Protein AF-A0A1I4X4Q2-F1 (afdb_monomer_lite)

Organism: NCBI:txid578942

Foldseek 3Di:
DQFDLPPDDQPDCVVPPVNVVVVVVLCVLQVVLVVCCVQQVQLSQLSCLLVVLVVVVPDPPDDRPDGPVSRPRSVVSVVSNVCSDQPNRHDPDPVVVVVVVVVVVVVVVVVVVVVVCVCVVDQQSVLVVQCVVPVLGLVSLLSNLVVLCVDADVNHSVVSNVVSLVSLVVNLPDPPHALLSLLCQQLSCLLVVHDRDVVSLVSSLVRLQPDAHDPSNLVSLVSVVVCVVVVSHDDDLPSSVSSLVSNPPDPDHALSSLLSQLCSCVPPVVNLVSSLVSLVVSCVRPVLPLVSLLVNLVSCLVVLVLVVSVVSLVSSVVNCPPNPCVVSSVVSVVSSVVSVVD

Structure (mmCIF, N/CA/C/O backbone):
data_AF-A0A1I4X4Q2-F1
#
_entry.id   AF-A0A1I4X4Q2-F1
#
loop_
_atom_site.group_PDB
_atom_site.id
_atom_site.type_symbol
_atom_site.label_atom_id
_atom_site.label_alt_id
_atom_site.label_comp_id
_atom_site.label_asym_id
_atom_site.label_entity_id
_atom_site.label_seq_id
_atom_site.pdbx_PDB_ins_code
_atom_site.Cartn_x
_atom_site.Cartn_y
_atom_site.Cartn_z
_atom_site.occupancy
_atom_site.B_iso_or_equiv
_atom_site.auth_seq_id
_atom_site.auth_comp_id
_atom_site.auth_asym_id
_atom_site.auth_atom_id
_atom_site.pdbx_PDB_model_num
ATOM 1 N N . THR A 1 1 ? -2.966 2.858 15.724 1.00 78.25 1 THR A N 1
ATOM 2 C CA . THR A 1 1 ? -2.007 2.385 14.718 1.00 78.25 1 THR A CA 1
ATOM 3 C C . THR A 1 1 ? -2.764 2.294 13.432 1.00 78.25 1 THR A C 1
ATOM 5 O O . THR A 1 1 ? -3.893 1.837 13.495 1.00 78.25 1 THR A O 1
ATOM 8 N N . LEU A 1 2 ? -2.179 2.781 12.343 1.00 84.56 2 LEU A N 1
ATOM 9 C CA . LEU A 1 2 ? -2.819 2.801 11.025 1.00 84.56 2 LEU A CA 1
ATOM 10 C C . LEU A 1 2 ? -2.757 1.439 10.310 1.00 84.56 2 LEU A C 1
ATOM 12 O O . LEU A 1 2 ? -3.335 1.278 9.239 1.00 84.56 2 LEU A O 1
ATOM 16 N N . TYR A 1 3 ? -2.040 0.473 10.892 1.00 88.81 3 TYR A N 1
ATOM 17 C CA . TYR A 1 3 ? -1.763 -0.821 10.281 1.00 88.81 3 TYR A CA 1
ATOM 18 C C . TYR A 1 3 ? -2.574 -1.937 10.936 1.00 88.81 3 TYR A C 1
ATOM 20 O O . TYR A 1 3 ? -2.667 -2.042 12.170 1.00 88.81 3 TYR A O 1
ATOM 28 N N . HIS A 1 4 ? -3.168 -2.752 10.069 1.00 87.94 4 HIS A N 1
ATOM 29 C CA . HIS A 1 4 ? -4.106 -3.828 10.389 1.00 87.94 4 HIS A CA 1
ATOM 30 C C . HIS A 1 4 ? -3.927 -5.054 9.474 1.00 87.94 4 HIS A C 1
ATOM 32 O O . HIS A 1 4 ? -4.796 -5.922 9.422 1.00 87.94 4 HIS A O 1
ATOM 38 N N . ASP A 1 5 ? -2.825 -5.105 8.728 1.00 84.25 5 ASP A N 1
ATOM 39 C CA . ASP A 1 5 ? -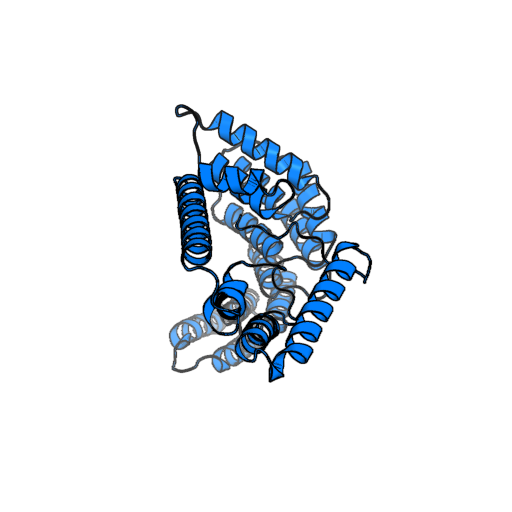2.411 -6.215 7.862 1.00 84.25 5 ASP A CA 1
ATOM 40 C C . ASP A 1 5 ? -1.992 -7.464 8.656 1.00 84.25 5 ASP A C 1
ATOM 42 O O . ASP A 1 5 ? -1.948 -8.557 8.103 1.00 84.25 5 ASP A O 1
ATOM 46 N N . ASP A 1 6 ? -1.760 -7.319 9.961 1.00 83.31 6 ASP A N 1
ATOM 47 C CA . ASP A 1 6 ? -1.439 -8.396 10.901 1.00 83.31 6 ASP A CA 1
ATOM 48 C C . ASP A 1 6 ? -2.679 -9.086 11.505 1.00 83.31 6 ASP A C 1
ATOM 50 O O . ASP A 1 6 ? -2.551 -10.019 12.299 1.00 83.31 6 ASP A O 1
ATOM 54 N N . ILE A 1 7 ? -3.895 -8.640 11.168 1.00 86.44 7 ILE A N 1
ATOM 55 C CA . ILE A 1 7 ? -5.123 -9.275 11.659 1.00 86.44 7 ILE A CA 1
ATOM 56 C C . ILE A 1 7 ? -5.350 -10.592 10.912 1.00 86.44 7 ILE A C 1
ATOM 58 O O . ILE A 1 7 ? -5.579 -10.606 9.703 1.00 86.44 7 ILE A O 1
ATOM 62 N N . SER A 1 8 ? -5.364 -11.702 11.653 1.00 85.31 8 SER A N 1
ATOM 63 C CA . SER A 1 8 ? -5.620 -13.033 11.102 1.00 85.31 8 SER A CA 1
ATOM 64 C C . SER A 1 8 ? -6.971 -13.114 10.387 1.00 85.31 8 SER A C 1
ATOM 66 O O . SER A 1 8 ? -8.023 -12.802 10.954 1.00 85.31 8 SER A O 1
ATOM 68 N N . ILE A 1 9 ? -6.947 -13.598 9.146 1.00 86.31 9 ILE A N 1
ATOM 69 C CA . ILE A 1 9 ? -8.153 -13.864 8.358 1.00 86.31 9 ILE A CA 1
ATOM 70 C C . ILE A 1 9 ? -8.856 -15.093 8.938 1.00 86.31 9 ILE A C 1
ATOM 72 O O . ILE A 1 9 ? -8.230 -16.131 9.137 1.00 86.31 9 ILE A O 1
ATOM 76 N N . SER A 1 10 ? -10.163 -14.989 9.187 1.00 88.44 10 SER A N 1
ATOM 77 C CA . SER A 1 10 ? -10.965 -16.137 9.622 1.00 88.44 10 SER A CA 1
ATOM 78 C C . SER A 1 10 ? -11.125 -17.143 8.483 1.00 88.44 10 SER A C 1
ATOM 80 O O . SER A 1 10 ? -11.756 -16.828 7.477 1.00 88.44 10 SER A O 1
ATOM 82 N N . GLN A 1 11 ? -10.575 -18.346 8.656 1.00 89.38 11 GLN A N 1
ATOM 83 C CA . GLN A 1 11 ? -10.675 -19.457 7.697 1.00 89.38 11 GLN A CA 1
ATOM 84 C C . GLN A 1 11 ? -11.774 -20.459 8.084 1.00 89.38 11 GLN A C 1
ATOM 86 O O . GLN A 1 11 ? -12.169 -21.307 7.286 1.00 89.38 11 GLN A O 1
ATOM 91 N N . GLY A 1 12 ? -12.310 -20.352 9.302 1.00 91.62 12 GLY A N 1
ATOM 92 C CA . GLY A 1 12 ? -13.421 -21.170 9.770 1.00 91.62 12 GLY A CA 1
ATOM 93 C C . GLY A 1 12 ? -14.131 -20.565 10.976 1.00 91.62 12 GLY A C 1
ATOM 94 O O . GLY A 1 12 ? -13.752 -19.519 11.492 1.00 91.62 12 GLY A O 1
ATOM 95 N N . LEU A 1 13 ? -15.174 -21.249 11.453 1.00 90.19 13 LEU A N 1
ATOM 96 C CA . LEU A 1 13 ? -15.945 -20.827 12.632 1.00 90.19 13 LEU A CA 1
ATOM 97 C C . LEU A 1 13 ? -15.098 -20.774 13.911 1.00 90.19 13 LEU A C 1
ATOM 99 O O . LEU A 1 13 ? -15.338 -19.923 14.762 1.00 90.19 13 LEU A O 1
ATOM 103 N N . PHE A 1 14 ? -14.120 -21.670 14.039 1.00 93.38 14 PHE A N 1
ATOM 104 C CA . PHE A 1 14 ? -13.262 -21.800 15.220 1.00 93.38 14 PHE A CA 1
ATOM 105 C C . PHE A 1 14 ? -11.788 -21.496 14.930 1.00 93.38 14 PHE A C 1
ATOM 107 O O . PHE A 1 14 ? -10.946 -21.725 15.795 1.00 93.38 14 PHE A O 1
ATOM 114 N N . ASP A 1 15 ? -11.482 -20.981 13.737 1.00 88.69 15 ASP A N 1
ATOM 115 C CA . ASP A 1 15 ? -10.128 -20.611 13.334 1.00 88.69 15 ASP A CA 1
ATOM 116 C C . ASP A 1 15 ? -10.112 -19.189 12.742 1.00 88.69 15 ASP A C 1
ATOM 118 O O . ASP A 1 15 ? -10.465 -19.002 11.567 1.00 88.69 15 ASP A O 1
ATOM 122 N N . PRO A 1 16 ? -9.758 -18.171 13.551 1.00 90.50 16 PRO A N 1
ATOM 123 C CA . PRO A 1 16 ? -9.434 -18.228 14.986 1.00 90.50 16 PRO A CA 1
ATOM 124 C C . PRO A 1 16 ? -10.669 -18.474 15.889 1.00 90.50 16 PRO A C 1
ATOM 126 O O . PRO A 1 16 ? -11.805 -18.215 15.490 1.00 90.50 16 PRO A O 1
ATOM 129 N N . PRO A 1 17 ? -10.504 -18.903 17.159 1.00 88.25 17 PRO A N 1
ATOM 130 C CA . PRO A 1 17 ? -11.634 -19.125 18.078 1.00 88.25 17 PRO A CA 1
ATOM 131 C C . PRO A 1 17 ? -12.408 -17.838 18.402 1.00 88.25 17 PRO A C 1
ATOM 133 O O . PRO A 1 17 ? -13.575 -17.877 18.803 1.00 88.25 17 PRO A O 1
ATOM 136 N N . THR A 1 18 ? -11.776 -16.680 18.194 1.00 92.38 18 THR A N 1
ATOM 137 C CA . THR A 1 18 ? -12.420 -15.370 18.293 1.00 92.38 18 THR A CA 1
ATOM 138 C C . THR A 1 18 ? -13.527 -15.187 17.257 1.00 92.38 18 THR A C 1
ATOM 140 O O . THR A 1 18 ? -14.444 -14.413 17.518 1.00 92.38 18 THR A O 1
ATOM 143 N N . THR A 1 19 ? -13.513 -15.922 16.139 1.00 94.31 19 THR A N 1
ATOM 144 C CA . THR A 1 19 ? -14.552 -15.860 15.104 1.00 94.31 19 THR A CA 1
ATOM 145 C C . THR A 1 19 ? -15.901 -16.313 15.646 1.00 94.31 19 THR A C 1
ATOM 147 O O . THR A 1 19 ? -16.880 -15.573 15.543 1.00 94.31 19 THR A O 1
ATOM 150 N N . PHE A 1 20 ? -15.964 -17.473 16.307 1.00 94.62 20 PHE A N 1
ATOM 151 C CA . PHE A 1 20 ? -17.196 -17.949 16.936 1.00 94.62 20 PHE A CA 1
ATOM 152 C C . PHE A 1 20 ? -17.693 -16.976 18.010 1.00 94.62 20 PHE A C 1
ATOM 154 O O . PHE A 1 20 ? -18.872 -16.623 18.028 1.00 94.62 20 PHE A O 1
ATOM 161 N N . ALA A 1 21 ? -16.794 -16.501 18.879 1.00 94.50 21 ALA A N 1
ATOM 162 C CA . ALA A 1 21 ? -17.148 -15.550 19.931 1.00 94.50 21 ALA A CA 1
ATOM 163 C C . ALA A 1 21 ? -17.690 -14.228 19.356 1.00 94.50 21 ALA A C 1
ATOM 165 O O . ALA A 1 21 ? -18.691 -13.706 19.850 1.00 94.50 21 ALA A O 1
ATOM 166 N N . ALA A 1 22 ? -17.079 -13.713 18.285 1.00 93.75 22 ALA A N 1
ATOM 167 C CA . ALA A 1 22 ? -17.537 -12.515 17.590 1.00 93.75 22 ALA A CA 1
ATOM 168 C C . ALA A 1 22 ? -18.909 -12.729 16.937 1.00 93.75 22 ALA A C 1
ATOM 170 O O . ALA A 1 22 ? -19.799 -11.899 17.111 1.00 93.75 22 ALA A O 1
ATOM 171 N N . LEU A 1 23 ? -19.125 -13.858 16.252 1.00 94.62 23 LEU A N 1
ATOM 172 C CA . LEU A 1 23 ? -20.422 -14.199 15.658 1.00 94.62 23 LEU A CA 1
ATOM 173 C C . LEU A 1 23 ? -21.518 -14.339 16.718 1.00 94.62 23 LEU A C 1
ATOM 175 O O . LEU A 1 23 ? -22.612 -13.804 16.541 1.00 94.62 23 LEU A O 1
ATOM 179 N N . ALA A 1 24 ? -21.221 -14.996 17.840 1.00 95.88 24 ALA A N 1
ATOM 180 C CA . ALA A 1 24 ? -22.143 -15.115 18.963 1.00 95.88 24 ALA A CA 1
ATOM 181 C C . ALA A 1 24 ? -22.478 -13.743 19.571 1.00 95.88 24 ALA A C 1
ATOM 183 O O . ALA A 1 24 ? -23.646 -13.463 19.844 1.00 95.88 24 ALA A O 1
ATOM 184 N N . ALA A 1 25 ? -21.487 -12.858 19.729 1.00 96.06 25 ALA A N 1
ATOM 185 C CA . ALA A 1 25 ? -21.700 -11.496 20.212 1.00 96.06 25 ALA A CA 1
ATOM 186 C C . ALA A 1 25 ? -22.563 -10.667 19.244 1.00 96.06 25 ALA A C 1
ATOM 188 O O . ALA A 1 25 ? -23.492 -9.988 19.682 1.00 96.06 25 ALA A O 1
ATOM 189 N N . ILE A 1 26 ? -22.312 -10.759 17.935 1.00 95.50 26 ILE A N 1
ATOM 190 C CA . ILE A 1 26 ? -23.104 -10.080 16.899 1.00 95.50 26 ILE A CA 1
ATOM 191 C C . ILE A 1 26 ? -24.549 -10.591 16.913 1.00 95.50 26 ILE A C 1
ATOM 193 O O . ILE A 1 26 ? -25.481 -9.792 17.013 1.00 95.50 26 ILE A O 1
ATOM 197 N N . ALA A 1 27 ? -24.748 -11.912 16.875 1.00 96.75 27 ALA A N 1
ATOM 198 C CA . ALA A 1 27 ? -26.075 -12.523 16.922 1.00 96.75 27 ALA A CA 1
ATOM 199 C C . ALA A 1 27 ? -26.821 -12.156 18.214 1.00 96.75 27 ALA A C 1
ATOM 201 O O . ALA A 1 27 ? -28.005 -11.823 18.172 1.00 96.75 27 ALA A O 1
ATOM 202 N N . GLY A 1 28 ? -26.119 -12.145 19.351 1.00 97.75 28 GLY A N 1
ATOM 203 C CA . GLY A 1 28 ? -26.657 -11.729 20.642 1.00 97.75 28 GLY A CA 1
ATOM 204 C C . GLY A 1 28 ? -27.097 -10.264 20.659 1.00 97.75 28 GLY A C 1
ATOM 205 O O . GLY A 1 28 ? -28.206 -9.971 21.098 1.00 97.75 28 GLY A O 1
ATOM 206 N N . LEU A 1 29 ? -26.278 -9.343 20.140 1.00 96.69 29 LEU A N 1
ATOM 207 C CA . LEU A 1 29 ? -26.610 -7.914 20.068 1.00 96.69 29 LEU A CA 1
ATOM 208 C C . LEU A 1 29 ? -27.786 -7.640 19.127 1.00 96.69 29 LEU A C 1
ATOM 210 O O . LEU A 1 29 ? -28.688 -6.879 19.479 1.00 96.69 29 LEU A O 1
ATOM 214 N N . ILE A 1 30 ? -27.809 -8.285 17.960 1.00 97.00 30 ILE A N 1
ATOM 215 C CA . ILE A 1 30 ? -28.914 -8.177 17.003 1.00 97.00 30 ILE A CA 1
ATOM 216 C C . ILE A 1 30 ? -30.198 -8.754 17.612 1.00 97.00 30 ILE A C 1
ATOM 218 O O . ILE A 1 30 ? -31.242 -8.102 17.582 1.00 97.00 30 ILE A O 1
ATOM 222 N N . GLY A 1 31 ? -30.127 -9.938 18.226 1.00 97.69 31 GLY A N 1
ATOM 223 C CA . GLY A 1 31 ? -31.257 -10.557 18.920 1.00 97.69 31 GLY A CA 1
ATOM 224 C C . GLY A 1 31 ? -31.789 -9.684 20.060 1.00 97.69 31 GLY A C 1
ATOM 225 O O . GLY A 1 31 ? -33.000 -9.491 20.181 1.00 97.69 31 GLY A O 1
ATOM 226 N N . LEU A 1 32 ? -30.892 -9.080 20.845 1.00 96.88 32 LEU A N 1
ATOM 227 C CA . LEU A 1 32 ? -31.243 -8.142 21.909 1.00 96.88 32 LEU A CA 1
ATOM 228 C C . LEU A 1 32 ? -31.936 -6.889 21.358 1.00 96.88 32 LEU A C 1
ATOM 230 O O . LEU A 1 32 ? -32.941 -6.454 21.921 1.00 96.88 32 LEU A O 1
ATOM 234 N N . ALA A 1 33 ? -31.440 -6.328 20.252 1.00 96.88 33 ALA A N 1
ATOM 235 C CA . ALA A 1 33 ? -32.061 -5.192 19.577 1.00 96.88 33 ALA A CA 1
ATOM 236 C C . ALA A 1 33 ? -33.467 -5.537 19.061 1.00 96.88 33 ALA A C 1
ATOM 238 O O . ALA A 1 33 ? -34.406 -4.775 19.288 1.00 96.88 33 ALA A O 1
ATOM 239 N N . PHE A 1 34 ? -33.653 -6.713 18.449 1.00 97.56 34 PHE A N 1
ATOM 240 C CA . PHE A 1 34 ? -34.973 -7.187 18.023 1.00 97.56 34 PHE A CA 1
ATOM 241 C C . PHE A 1 34 ? -35.938 -7.376 19.193 1.00 97.56 34 PHE A C 1
ATOM 243 O O . PHE A 1 34 ? -37.090 -6.951 19.101 1.00 97.56 34 PHE A O 1
ATOM 250 N N . TRP A 1 35 ? -35.484 -7.979 20.294 1.00 97.44 35 TRP A N 1
ATOM 251 C CA . TRP A 1 35 ? -36.308 -8.181 21.485 1.00 97.44 35 TRP A CA 1
ATOM 252 C C . TRP A 1 35 ? -36.715 -6.855 22.139 1.00 97.44 35 TRP A C 1
ATOM 254 O O . TRP A 1 35 ? -37.865 -6.688 22.545 1.00 97.44 35 TRP A O 1
ATOM 264 N N . GLN A 1 36 ? -35.797 -5.887 22.198 1.00 94.50 36 GLN A N 1
ATOM 265 C CA . GLN A 1 36 ? -36.042 -4.586 22.818 1.00 94.50 36 GLN A CA 1
ATOM 266 C C . GLN A 1 36 ? -36.724 -3.570 21.897 1.00 94.50 36 GLN A C 1
ATOM 268 O O . GLN A 1 36 ? -37.116 -2.513 22.382 1.00 94.50 36 GLN A O 1
ATOM 273 N N . ARG A 1 37 ? -36.932 -3.859 20.605 1.00 95.69 37 ARG A N 1
ATOM 274 C CA . ARG A 1 37 ? -37.415 -2.869 19.620 1.00 95.69 37 ARG A CA 1
ATOM 275 C C . ARG A 1 37 ? -38.727 -2.172 19.987 1.00 95.69 37 ARG A C 1
ATOM 277 O O . ARG A 1 37 ? -38.938 -1.035 19.590 1.00 95.69 37 ARG A O 1
ATOM 284 N N . THR A 1 38 ? -39.612 -2.842 20.727 1.00 93.69 38 THR A N 1
ATOM 285 C CA . THR A 1 38 ? -40.903 -2.273 21.153 1.00 93.69 38 THR A CA 1
ATOM 286 C C . THR A 1 38 ? -40.815 -1.506 22.468 1.00 93.69 38 THR A C 1
ATOM 288 O O . THR A 1 38 ? -41.627 -0.618 22.701 1.00 93.69 38 THR A O 1
ATOM 291 N N . ARG A 1 39 ? -39.847 -1.832 23.334 1.00 90.81 39 ARG A N 1
ATOM 292 C CA . ARG A 1 39 ? -39.667 -1.185 24.645 1.00 90.81 39 ARG A CA 1
ATOM 293 C C . ARG A 1 39 ? -38.641 -0.055 24.625 1.00 90.81 39 ARG A C 1
ATOM 295 O O . ARG A 1 39 ? -38.758 0.869 25.418 1.00 90.81 39 ARG A O 1
ATOM 302 N N . ARG A 1 40 ? -37.623 -0.167 23.772 1.00 92.31 40 ARG A N 1
ATOM 303 C CA . ARG A 1 40 ? -36.488 0.755 23.625 1.00 92.31 40 ARG A CA 1
ATOM 304 C C . ARG A 1 40 ? -36.149 0.928 22.137 1.00 92.31 40 ARG A C 1
ATOM 306 O O . ARG A 1 40 ? -35.156 0.366 21.658 1.00 92.31 40 ARG A O 1
ATOM 313 N N . PRO A 1 41 ? -37.020 1.603 21.366 1.00 93.88 41 PRO A N 1
ATOM 314 C CA . PRO A 1 41 ? -36.854 1.738 19.923 1.00 93.88 41 PRO A CA 1
ATOM 315 C C . PRO A 1 41 ? -35.567 2.474 19.528 1.00 93.88 41 PRO A C 1
ATOM 317 O O . PRO A 1 41 ? -34.950 2.076 18.542 1.00 93.88 41 PRO A O 1
ATOM 320 N N . LEU A 1 42 ? -35.105 3.481 20.283 1.00 94.31 42 LEU A N 1
ATOM 321 C CA . LEU A 1 42 ? -33.849 4.182 19.980 1.00 94.31 42 LEU A CA 1
ATOM 322 C C . LEU A 1 42 ? -32.623 3.299 20.225 1.00 94.31 42 LEU A C 1
ATOM 324 O O . LEU A 1 42 ? -31.672 3.353 19.446 1.00 94.31 42 LEU A O 1
ATOM 328 N N . PHE A 1 43 ? -32.649 2.450 21.259 1.00 95.44 43 PHE A N 1
ATOM 329 C CA . PHE A 1 43 ? -31.594 1.453 21.464 1.00 95.44 43 PHE A CA 1
ATOM 330 C C . PHE A 1 43 ? -31.508 0.497 20.270 1.00 95.44 43 PHE A C 1
ATOM 332 O O . PHE A 1 43 ? -30.433 0.303 19.702 1.00 95.44 43 PHE A O 1
ATOM 339 N N . ALA A 1 44 ? -32.648 -0.070 19.866 1.00 96.81 44 ALA A N 1
ATOM 340 C CA . ALA A 1 44 ? -32.706 -0.990 18.737 1.00 96.81 44 ALA A CA 1
ATOM 341 C C . ALA A 1 44 ? -32.261 -0.313 17.431 1.00 96.81 44 ALA A C 1
ATOM 343 O O . ALA A 1 44 ? -31.461 -0.884 16.692 1.00 96.81 44 ALA A O 1
ATOM 344 N N . LEU A 1 45 ? -32.712 0.923 17.187 1.00 97.25 45 LEU A N 1
ATOM 345 C CA . LEU A 1 45 ? -32.285 1.734 16.047 1.00 97.25 45 LEU A CA 1
ATOM 346 C C . LEU A 1 45 ? -30.767 1.921 16.030 1.00 97.25 45 LEU A C 1
ATOM 348 O O . LEU A 1 45 ? -30.156 1.717 14.989 1.00 97.25 45 LEU A O 1
ATOM 352 N N . GLY A 1 46 ? -30.150 2.264 17.163 1.00 97.19 46 GLY A N 1
ATOM 353 C CA . GLY A 1 46 ? -28.703 2.451 17.252 1.00 97.19 46 GLY A CA 1
ATOM 354 C C . GLY A 1 46 ? -27.904 1.189 16.908 1.00 97.19 46 GLY A C 1
ATOM 355 O O . GLY A 1 46 ? -26.946 1.248 16.136 1.00 97.19 46 GLY A O 1
ATOM 356 N N . ILE A 1 47 ? -28.338 0.027 17.407 1.00 97.56 47 ILE A N 1
ATOM 357 C CA . ILE A 1 47 ? -27.704 -1.260 17.080 1.00 97.56 47 ILE A CA 1
ATOM 358 C C . ILE A 1 47 ? -27.886 -1.610 15.596 1.00 97.56 47 ILE A C 1
ATOM 360 O O . ILE A 1 47 ? -26.915 -1.968 14.928 1.00 97.56 47 ILE A O 1
ATOM 364 N N . PHE A 1 48 ? -29.099 -1.470 15.050 1.00 97.25 48 PHE A N 1
ATOM 365 C CA . PHE A 1 48 ? -29.340 -1.725 13.627 1.00 97.25 48 PHE A CA 1
ATOM 366 C C . PHE A 1 48 ? -28.601 -0.742 12.723 1.00 97.25 48 PHE A C 1
ATOM 368 O O . PHE A 1 48 ? -28.121 -1.145 11.671 1.00 97.25 48 PHE A O 1
ATOM 375 N N . TRP A 1 49 ? -28.451 0.514 13.137 1.00 96.94 49 TRP A N 1
ATOM 376 C CA . TRP A 1 49 ? -27.659 1.509 12.422 1.00 96.94 49 TRP A CA 1
ATOM 377 C C . TRP A 1 49 ? -26.183 1.118 12.372 1.00 96.94 49 TRP A C 1
ATOM 379 O O . TRP A 1 49 ? -25.571 1.158 11.306 1.00 96.94 49 TRP A O 1
ATOM 389 N N . PHE A 1 50 ? -25.618 0.697 13.508 1.00 95.75 50 PHE A N 1
ATOM 390 C CA . PHE A 1 50 ? -24.225 0.266 13.584 1.00 95.75 50 PHE A CA 1
ATOM 391 C C . PHE A 1 50 ? -23.948 -0.901 12.629 1.00 95.75 50 PHE A C 1
ATOM 393 O O . PHE A 1 50 ? -23.025 -0.835 11.816 1.00 95.75 50 PHE A O 1
ATOM 400 N N . PHE A 1 51 ? -24.764 -1.956 12.676 1.00 94.81 51 PHE A N 1
ATOM 401 C CA . PHE A 1 51 ? -24.574 -3.101 11.786 1.00 94.81 51 PHE A CA 1
ATOM 402 C C . PHE A 1 51 ? -24.963 -2.792 10.336 1.00 94.81 51 PHE A C 1
ATOM 404 O O . PHE A 1 51 ? -24.257 -3.209 9.425 1.00 94.81 51 PHE A O 1
ATOM 411 N N . GLY A 1 52 ? -26.010 -1.999 10.103 1.00 93.56 52 GLY A N 1
ATOM 412 C CA . GLY A 1 52 ? -26.424 -1.568 8.766 1.00 93.56 52 GLY A CA 1
ATOM 413 C C . GLY A 1 52 ? -25.347 -0.751 8.048 1.00 93.56 52 GLY A C 1
ATOM 414 O O . GLY A 1 52 ? -25.067 -1.000 6.879 1.00 93.56 52 GLY A O 1
ATOM 415 N N . GLY A 1 53 ? -24.669 0.158 8.755 1.00 91.44 53 GLY A N 1
ATOM 416 C CA . GLY A 1 53 ? -23.530 0.896 8.205 1.00 91.44 53 GLY A CA 1
ATOM 417 C C . GLY A 1 53 ? -22.330 -0.003 7.881 1.00 91.44 53 GLY A C 1
ATOM 418 O O . GLY A 1 53 ? -21.641 0.219 6.885 1.00 91.44 53 GLY A O 1
ATOM 419 N N . HIS A 1 54 ? -22.104 -1.058 8.669 1.00 90.00 54 HIS A N 1
ATOM 420 C CA . HIS A 1 54 ? -21.064 -2.042 8.367 1.00 90.00 54 HIS A CA 1
ATOM 421 C C . HIS A 1 54 ? -21.431 -2.945 7.189 1.00 90.00 54 HIS A C 1
ATOM 423 O O . HIS A 1 54 ? -20.543 -3.272 6.417 1.00 90.00 54 HIS A O 1
ATOM 429 N N . VAL A 1 55 ? -22.705 -3.284 6.967 1.00 87.94 55 VAL A N 1
ATOM 430 C CA . VAL A 1 55 ? -23.126 -4.047 5.773 1.00 87.94 55 VAL A CA 1
ATOM 431 C C . VAL A 1 55 ? -22.772 -3.308 4.476 1.00 87.94 55 VAL A C 1
ATOM 433 O O . VAL A 1 55 ? -22.384 -3.941 3.500 1.00 87.94 55 VAL A O 1
ATOM 436 N N . LEU A 1 56 ? -22.835 -1.972 4.467 1.00 79.62 56 LEU A N 1
ATOM 437 C CA . LEU A 1 56 ? -22.459 -1.165 3.297 1.00 79.62 56 LEU A CA 1
ATOM 438 C C . LEU A 1 56 ? -20.952 -1.189 2.995 1.00 79.62 56 LEU A C 1
ATOM 440 O O . LEU A 1 56 ? -20.555 -0.974 1.854 1.00 79.62 56 LEU A O 1
ATOM 444 N N . THR A 1 57 ? -20.112 -1.414 4.009 1.00 76.31 57 THR A N 1
ATOM 445 C CA . THR A 1 57 ? -18.644 -1.337 3.891 1.00 76.31 57 THR A CA 1
ATOM 446 C C . THR A 1 57 ? -17.960 -2.706 3.939 1.00 76.31 57 THR A C 1
ATOM 448 O O . THR A 1 57 ? -16.857 -2.858 3.414 1.00 76.31 57 THR A O 1
ATOM 451 N N . ALA A 1 58 ? -18.616 -3.717 4.509 1.00 69.69 58 ALA A N 1
ATOM 452 C CA . ALA A 1 58 ? -18.203 -5.114 4.535 1.00 69.69 58 ALA A CA 1
ATOM 453 C C . ALA A 1 58 ? -18.703 -5.818 3.266 1.00 69.69 58 ALA A C 1
ATOM 455 O O . ALA A 1 58 ? -19.685 -6.558 3.275 1.00 69.69 58 ALA A O 1
ATOM 456 N N . THR A 1 59 ? -18.043 -5.530 2.146 1.00 67.88 59 THR A N 1
ATOM 457 C CA . THR A 1 59 ? -18.353 -6.152 0.852 1.00 67.88 59 THR A CA 1
ATOM 458 C C . THR A 1 59 ? -17.452 -7.360 0.587 1.00 67.88 59 THR A C 1
ATOM 460 O O . THR A 1 59 ? -16.446 -7.563 1.262 1.00 67.88 59 THR A O 1
ATOM 463 N N . VAL A 1 60 ? -17.807 -8.165 -0.418 1.00 66.38 60 VAL A N 1
ATOM 464 C CA . VAL A 1 60 ? -17.029 -9.338 -0.870 1.00 66.38 60 VAL A CA 1
ATOM 465 C C . VAL A 1 60 ? -15.741 -8.977 -1.618 1.00 66.38 60 VAL A C 1
ATOM 467 O O . VAL A 1 60 ? -14.993 -9.868 -2.012 1.00 66.38 60 VAL A O 1
ATOM 470 N N . ILE A 1 61 ? -15.477 -7.686 -1.841 1.00 64.56 61 ILE A N 1
ATOM 471 C CA . ILE A 1 61 ? -14.257 -7.233 -2.505 1.00 64.56 61 ILE A CA 1
ATOM 472 C C . ILE A 1 61 ? -13.130 -7.244 -1.462 1.00 64.56 61 ILE A C 1
ATOM 474 O O . ILE A 1 61 ? -13.244 -6.533 -0.459 1.00 64.56 61 ILE A O 1
ATOM 478 N N . PRO A 1 62 ? -12.049 -8.019 -1.674 1.00 58.25 62 PRO A N 1
ATOM 479 C CA . PRO A 1 62 ? -10.942 -8.127 -0.731 1.00 58.25 62 PRO A CA 1
ATOM 480 C C . PRO A 1 62 ? -10.151 -6.812 -0.680 1.00 58.25 62 PRO A C 1
ATOM 482 O O . PRO A 1 62 ? -9.179 -6.602 -1.398 1.00 58.25 62 PRO A O 1
ATOM 485 N N . LEU A 1 63 ? -10.611 -5.900 0.169 1.00 67.88 63 LEU A N 1
ATOM 486 C CA . LEU A 1 63 ? -9.880 -4.721 0.629 1.00 67.88 63 LEU A CA 1
ATOM 487 C C . LEU A 1 63 ? -9.176 -5.064 1.952 1.00 67.88 63 LEU A C 1
ATOM 489 O O . LEU A 1 63 ? -9.434 -6.126 2.521 1.00 67.88 63 LEU A O 1
ATOM 493 N N . MET A 1 64 ? -8.341 -4.164 2.497 1.00 72.19 64 MET A N 1
ATOM 494 C CA . MET A 1 64 ? -7.780 -4.417 3.835 1.00 72.19 64 MET A CA 1
ATOM 495 C C . MET A 1 64 ? -8.900 -4.688 4.846 1.00 72.19 64 MET A C 1
ATOM 497 O O . MET A 1 64 ? -9.967 -4.053 4.808 1.00 72.19 64 MET A O 1
ATOM 501 N N . LEU A 1 65 ? -8.639 -5.666 5.716 1.00 76.62 65 LEU A N 1
ATOM 502 C CA . LEU A 1 65 ? -9.633 -6.274 6.596 1.00 76.62 65 LEU A CA 1
ATOM 503 C C . LEU A 1 65 ? -10.270 -5.236 7.528 1.00 76.62 65 LEU A C 1
ATOM 505 O O . LEU A 1 65 ? -11.484 -5.228 7.723 1.00 76.62 65 LEU A O 1
ATOM 509 N N . ALA A 1 66 ? -9.452 -4.322 8.052 1.00 82.00 66 ALA A N 1
ATOM 510 C CA . ALA A 1 66 ? -9.885 -3.264 8.947 1.00 82.00 66 ALA A CA 1
ATOM 511 C C . ALA A 1 66 ? -9.309 -1.907 8.537 1.00 82.00 66 ALA A C 1
ATOM 513 O O . ALA A 1 66 ? -8.154 -1.788 8.140 1.00 82.00 66 ALA A O 1
ATOM 514 N N . PHE A 1 67 ? -10.147 -0.886 8.684 1.00 83.44 67 PHE A N 1
ATOM 515 C CA . PHE A 1 67 ? -9.792 0.520 8.561 1.00 83.44 67 PHE A CA 1
ATOM 516 C C . PHE A 1 67 ? -10.668 1.332 9.508 1.00 83.44 67 PHE A C 1
ATOM 518 O O . PHE A 1 67 ? -11.886 1.139 9.541 1.00 83.44 67 PHE A O 1
ATOM 525 N N . GLU A 1 68 ? -10.086 2.287 10.228 1.00 85.56 68 GLU A N 1
ATOM 526 C CA . GLU A 1 68 ? -10.814 3.045 11.247 1.00 85.56 68 GLU A CA 1
ATOM 527 C C . GLU A 1 68 ? -11.926 3.915 10.648 1.00 85.56 68 GLU A C 1
ATOM 529 O O . GLU A 1 68 ? -12.998 4.043 11.241 1.00 85.56 68 GLU A O 1
ATOM 534 N N . HIS A 1 69 ? -11.717 4.452 9.440 1.00 85.38 69 HIS A N 1
ATOM 535 C CA . HIS A 1 69 ? -12.692 5.317 8.768 1.00 85.38 69 HIS A CA 1
ATOM 536 C C . HIS A 1 69 ? -14.001 4.599 8.410 1.00 85.38 69 HIS A C 1
ATOM 538 O O . HIS A 1 69 ? -15.045 5.245 8.316 1.00 85.38 69 HIS A O 1
ATOM 544 N N . ARG A 1 70 ? -13.987 3.262 8.281 1.00 87.56 70 ARG A N 1
ATOM 545 C CA . ARG A 1 70 ? -15.213 2.475 8.064 1.00 87.56 70 ARG A CA 1
ATOM 546 C C . ARG A 1 70 ? -16.148 2.518 9.270 1.00 87.56 70 ARG A C 1
ATOM 548 O O . ARG A 1 70 ? -17.347 2.334 9.106 1.00 87.56 70 ARG A O 1
ATOM 555 N N . ASN A 1 71 ? -15.621 2.811 10.460 1.00 90.25 71 ASN A N 1
ATOM 556 C CA . ASN A 1 71 ? -16.399 2.839 11.692 1.00 90.25 71 ASN A CA 1
ATOM 557 C C . ASN A 1 71 ? -16.985 4.227 12.012 1.00 90.25 71 ASN A C 1
ATOM 559 O O . ASN A 1 71 ? -17.845 4.334 12.883 1.00 90.25 71 ASN A O 1
ATOM 563 N N . TYR A 1 72 ? -16.579 5.298 11.317 1.00 90.81 72 TYR A N 1
ATOM 564 C CA . TYR A 1 72 ? -17.018 6.662 11.652 1.00 90.81 72 TYR A CA 1
ATOM 565 C C . TYR A 1 72 ? -18.538 6.812 11.559 1.00 90.81 72 TYR A C 1
ATOM 567 O O . TYR A 1 72 ? -19.181 7.203 12.531 1.00 90.81 72 TYR A O 1
ATOM 575 N N . PHE A 1 73 ? -19.131 6.418 10.432 1.00 93.31 73 PHE A N 1
ATOM 576 C CA . PHE A 1 73 ? -20.579 6.490 10.242 1.00 93.31 73 PHE A CA 1
ATOM 577 C C . PHE A 1 73 ? -21.364 5.468 11.093 1.00 93.31 73 PHE A C 1
ATOM 579 O O . PHE A 1 73 ? -22.309 5.874 11.779 1.00 93.31 73 PHE A O 1
ATOM 586 N N . PRO A 1 74 ? -20.980 4.175 11.145 1.00 94.75 74 PRO A N 1
ATOM 587 C CA . PRO A 1 74 ? -21.612 3.211 12.045 1.00 94.75 74 PRO A CA 1
ATOM 588 C C . PRO A 1 74 ? -21.592 3.603 13.526 1.00 94.75 74 PRO A C 1
ATOM 590 O O . PRO A 1 74 ? -22.575 3.365 14.230 1.00 94.75 74 PRO A O 1
ATOM 593 N N . SER A 1 75 ? -20.506 4.220 14.009 1.00 94.00 75 SER A N 1
ATOM 594 C CA . SER A 1 75 ? -20.334 4.562 15.429 1.00 94.00 75 SER A CA 1
ATOM 595 C C . SER A 1 75 ? -21.405 5.515 15.967 1.00 94.00 75 SER A C 1
ATOM 597 O O . SER A 1 75 ? -21.734 5.446 17.151 1.00 94.00 75 SER A O 1
ATOM 599 N N . VAL A 1 76 ? -22.030 6.324 15.103 1.00 95.25 76 VAL A N 1
ATOM 600 C CA . VAL A 1 76 ? -23.190 7.158 15.458 1.00 95.25 76 VAL A CA 1
ATOM 601 C C . VAL A 1 76 ? -24.328 6.304 16.025 1.00 95.25 76 VAL A C 1
ATOM 603 O O . VAL A 1 76 ? -24.945 6.675 17.022 1.00 95.25 76 VAL A O 1
ATOM 606 N N . GLY A 1 77 ? -24.561 5.124 15.447 1.00 95.88 77 GLY A N 1
ATOM 607 C CA . GLY A 1 77 ? -25.551 4.168 15.937 1.00 95.88 77 GLY A CA 1
ATOM 608 C C . GLY A 1 77 ? -25.213 3.636 17.329 1.00 95.88 77 GLY A C 1
ATOM 609 O O . GLY A 1 77 ? -26.079 3.571 18.201 1.00 95.88 77 GLY A O 1
ATOM 610 N N . LEU A 1 78 ? -23.939 3.330 17.585 1.00 93.31 78 LEU A N 1
ATOM 611 C CA . LEU A 1 78 ? -23.493 2.877 18.903 1.00 93.31 78 LEU A CA 1
ATOM 612 C C . LEU A 1 78 ? -23.663 3.978 19.963 1.00 93.31 78 LEU A C 1
ATOM 614 O O . LEU A 1 78 ? -24.170 3.710 21.052 1.00 93.31 78 LEU A O 1
ATOM 618 N N . LEU A 1 79 ? -23.304 5.223 19.631 1.00 92.31 79 LEU A N 1
ATOM 619 C CA . LEU A 1 79 ? -23.514 6.380 20.505 1.00 92.31 79 LEU A CA 1
ATOM 620 C C . LEU A 1 79 ? -25.003 6.603 20.797 1.00 92.31 79 LEU A C 1
ATOM 622 O O . LEU A 1 79 ? -25.365 6.853 21.947 1.00 92.31 79 LEU A O 1
ATOM 626 N N . LEU A 1 80 ? -25.871 6.445 19.793 1.00 93.69 80 LEU A N 1
ATOM 627 C CA . LEU A 1 80 ? -27.322 6.516 19.963 1.00 93.69 80 LEU A CA 1
ATOM 628 C C . LEU A 1 80 ? -27.840 5.411 20.894 1.00 93.69 80 LEU A C 1
ATOM 630 O O . LEU A 1 80 ? -28.639 5.692 21.787 1.00 93.69 80 LEU A O 1
ATOM 634 N N . ALA A 1 81 ? -27.360 4.176 20.730 1.00 93.69 81 ALA A N 1
ATOM 635 C CA . ALA A 1 81 ? -27.738 3.059 21.591 1.00 93.69 81 ALA A CA 1
ATOM 636 C C . ALA A 1 81 ? -27.336 3.312 23.054 1.00 93.69 81 ALA A C 1
ATOM 638 O O . ALA A 1 81 ? -28.138 3.103 23.965 1.00 93.69 81 ALA A O 1
ATOM 639 N N . VAL A 1 82 ? -26.126 3.828 23.287 1.00 89.25 82 VAL A N 1
ATOM 640 C CA . VAL A 1 82 ? -25.645 4.194 24.628 1.00 89.25 82 VAL A CA 1
ATOM 641 C C . VAL A 1 82 ? -26.456 5.357 25.212 1.00 89.25 82 VAL A C 1
ATOM 643 O O . VAL A 1 82 ? -26.906 5.278 26.356 1.00 89.25 82 VAL A O 1
ATOM 646 N N . ALA A 1 83 ? -26.706 6.415 24.436 1.00 87.69 83 ALA A N 1
ATOM 647 C CA . ALA A 1 83 ? -27.497 7.565 24.876 1.00 87.69 83 ALA A CA 1
ATOM 648 C C . ALA A 1 83 ? -28.950 7.184 25.210 1.00 87.69 83 ALA A C 1
ATOM 650 O O . ALA A 1 83 ? -29.502 7.662 26.206 1.00 87.69 83 ALA A O 1
ATOM 651 N N . SER A 1 84 ? -29.550 6.279 24.427 1.00 89.94 84 SER A N 1
ATOM 652 C CA . SER A 1 84 ? -30.872 5.707 24.706 1.00 89.94 84 SER A CA 1
ATOM 653 C C . SER A 1 84 ? -30.915 5.061 26.092 1.00 89.94 84 SER A C 1
ATOM 655 O O . SER A 1 84 ? -31.766 5.413 26.912 1.00 89.94 84 SER A O 1
ATOM 657 N N . LEU A 1 85 ? -29.958 4.174 26.384 1.00 86.25 85 LEU A N 1
ATOM 658 C CA . LEU A 1 85 ? -29.919 3.433 27.643 1.00 86.25 85 LEU A CA 1
ATOM 659 C C . LEU A 1 85 ? -29.672 4.330 28.862 1.00 86.25 85 LEU A C 1
ATOM 661 O O . LEU A 1 85 ? -30.214 4.056 29.934 1.00 86.25 85 LEU A O 1
ATOM 665 N N . LEU A 1 86 ? -28.848 5.370 28.713 1.00 81.31 86 LEU A N 1
ATOM 666 C CA . LEU A 1 86 ? -28.416 6.215 29.828 1.00 81.31 86 LEU A CA 1
ATOM 667 C C . LEU A 1 86 ? -29.356 7.390 30.117 1.00 81.31 86 LEU A C 1
ATOM 669 O O . LEU A 1 86 ? -29.437 7.821 31.269 1.00 81.31 86 LEU A O 1
ATOM 673 N N . VAL A 1 87 ? -30.026 7.934 29.095 1.00 78.00 87 VAL A N 1
ATOM 674 C CA . VAL A 1 87 ? -30.716 9.231 29.203 1.00 78.00 87 VAL A CA 1
ATOM 675 C C . VAL A 1 87 ? -32.140 9.208 28.647 1.00 78.00 87 VAL A C 1
ATOM 677 O O . VAL A 1 87 ? -33.028 9.767 29.287 1.00 78.00 87 VAL A O 1
ATOM 680 N N . LEU A 1 88 ? -32.377 8.596 27.481 1.00 77.31 88 LEU A N 1
ATOM 681 C CA . LEU A 1 88 ? -33.619 8.827 26.721 1.00 77.31 88 LEU A CA 1
ATOM 682 C C . LEU A 1 88 ? -34.738 7.812 27.012 1.00 77.31 88 LEU A C 1
ATOM 684 O O . LEU A 1 88 ? -35.904 8.193 27.013 1.00 77.31 88 LEU A O 1
ATOM 688 N N . GLU A 1 89 ? -34.408 6.540 27.264 1.00 73.50 89 GLU A N 1
ATOM 689 C CA . GLU A 1 89 ? -35.389 5.438 27.372 1.00 73.50 89 GLU A CA 1
ATOM 690 C C . GLU A 1 89 ? -35.252 4.604 28.670 1.00 73.50 89 GLU A C 1
ATOM 692 O O . GLU A 1 89 ? -35.957 3.609 28.862 1.00 73.50 89 GLU A O 1
ATOM 697 N N . GLY A 1 90 ? -34.338 4.978 29.573 1.00 67.62 90 GLY A N 1
ATOM 698 C CA . GLY A 1 90 ? -34.121 4.333 30.878 1.00 67.62 90 GLY A CA 1
ATOM 699 C C . GLY A 1 90 ? -34.783 5.074 32.054 1.00 67.62 90 GLY A C 1
ATOM 700 O O . GLY A 1 90 ? -35.191 6.228 31.904 1.00 67.62 90 GLY A O 1
ATOM 701 N N . PRO A 1 91 ? -34.881 4.464 33.259 1.00 65.69 91 PRO A N 1
ATOM 702 C CA . PRO A 1 91 ? -35.206 5.228 34.464 1.00 65.69 91 PRO A CA 1
ATOM 703 C C . PRO A 1 91 ? -34.195 6.366 34.584 1.00 65.69 91 PRO A C 1
ATOM 705 O O . PRO A 1 91 ? -33.005 6.110 34.408 1.00 65.69 91 PRO A O 1
ATOM 708 N N . ARG A 1 92 ? -34.656 7.599 34.858 1.00 64.88 92 ARG A N 1
ATOM 709 C CA . ARG A 1 92 ? -33.782 8.776 35.006 1.00 64.88 92 ARG A CA 1
ATOM 710 C C . ARG A 1 92 ? -32.628 8.412 35.939 1.00 64.88 92 ARG A C 1
ATOM 712 O O . ARG A 1 92 ? -32.806 8.373 37.160 1.00 64.88 92 ARG A O 1
ATOM 719 N N . LEU A 1 93 ? -31.459 8.111 35.372 1.00 66.69 93 LEU A N 1
ATOM 720 C CA . LEU A 1 93 ? -30.263 7.879 36.163 1.00 66.69 93 LEU A CA 1
ATOM 721 C C . LEU A 1 93 ? -30.030 9.156 36.966 1.00 66.69 93 LEU A C 1
ATOM 723 O O . LEU A 1 93 ? -30.264 10.264 36.473 1.00 66.69 93 LEU A O 1
ATOM 727 N N . ARG A 1 94 ? -29.592 9.021 38.223 1.00 76.69 94 ARG A N 1
ATOM 728 C CA . ARG A 1 94 ? -29.271 10.197 39.040 1.00 76.69 94 ARG A CA 1
ATOM 729 C C . ARG A 1 94 ? -28.336 11.088 38.226 1.00 76.69 94 ARG A C 1
ATOM 731 O O . ARG A 1 94 ? -27.315 10.597 37.752 1.00 76.69 94 ARG A O 1
ATOM 738 N N . ALA A 1 95 ? -28.652 12.378 38.107 1.00 81.75 95 ALA A N 1
ATOM 739 C CA . ALA A 1 95 ? -27.868 13.327 37.311 1.00 81.75 95 ALA A CA 1
ATOM 740 C C . ALA A 1 95 ? -26.363 13.272 37.637 1.00 81.75 95 ALA A C 1
ATOM 742 O O . ALA A 1 95 ? -25.534 13.417 36.749 1.00 81.75 95 ALA A O 1
ATOM 743 N N . ARG A 1 96 ? -26.011 12.954 38.893 1.00 83.25 96 ARG A N 1
ATOM 744 C CA . ARG A 1 96 ? -24.628 12.706 39.335 1.00 83.25 96 ARG A CA 1
ATOM 745 C C . ARG A 1 96 ? -23.940 11.546 38.604 1.00 83.25 96 ARG A C 1
ATOM 747 O O . ARG A 1 96 ? -22.776 11.675 38.263 1.00 83.25 96 ARG A O 1
ATOM 754 N N . ILE A 1 97 ? -24.637 10.434 38.364 1.00 84.75 97 ILE A N 1
ATOM 755 C CA . ILE A 1 97 ? -24.088 9.258 37.669 1.00 84.75 97 ILE A CA 1
ATOM 756 C C . ILE A 1 97 ? -23.877 9.579 36.189 1.00 84.75 97 ILE A C 1
ATOM 758 O O . ILE A 1 97 ? -22.816 9.281 35.652 1.00 84.75 97 ILE A O 1
ATOM 762 N N . VAL A 1 98 ? -24.853 10.232 35.546 1.00 83.88 98 VAL A N 1
ATOM 763 C CA . VAL A 1 98 ? -24.727 10.660 34.142 1.00 83.88 98 VAL A CA 1
ATOM 764 C C . VAL A 1 98 ? -23.584 11.662 33.990 1.00 83.88 98 VAL A C 1
ATOM 766 O O . VAL A 1 98 ? -22.725 11.476 33.136 1.00 83.88 98 VAL A O 1
ATOM 769 N N . ALA A 1 99 ? -23.528 12.683 34.850 1.00 85.69 99 ALA A N 1
ATOM 770 C CA . ALA A 1 99 ? -22.464 13.682 34.832 1.00 85.69 99 ALA A CA 1
ATOM 771 C C . ALA A 1 99 ? -21.083 13.050 35.045 1.00 85.69 99 ALA A C 1
ATOM 773 O O . ALA A 1 99 ? -20.148 13.385 34.321 1.00 85.69 99 ALA A O 1
ATOM 774 N N . LEU A 1 100 ? -20.960 12.108 35.986 1.00 89.44 100 LEU A N 1
ATOM 775 C CA . LEU A 1 100 ? -19.716 11.376 36.212 1.00 89.44 100 LEU A CA 1
ATOM 776 C C . LEU A 1 100 ? -19.324 10.554 34.979 1.00 89.44 100 LEU A C 1
ATOM 778 O O . LEU A 1 100 ? -18.203 10.690 34.511 1.00 89.44 100 LEU A O 1
ATOM 782 N N . GLY A 1 101 ? -20.250 9.788 34.396 1.00 86.31 101 GLY A N 1
ATOM 783 C CA . GLY A 1 101 ? -19.986 8.999 33.190 1.00 86.31 101 GLY A CA 1
ATOM 784 C C . GLY A 1 101 ? -19.559 9.852 31.992 1.00 86.31 101 GLY A C 1
ATOM 785 O O . GLY A 1 101 ? -18.556 9.548 31.351 1.00 86.31 101 GLY A O 1
ATOM 786 N N . VAL A 1 102 ? -20.269 10.952 31.724 1.00 86.19 102 VAL A N 1
ATOM 787 C CA . VAL A 1 102 ? -19.936 11.888 30.636 1.00 86.19 102 VAL A CA 1
ATOM 788 C C . VAL A 1 102 ? -18.578 12.546 30.874 1.00 86.19 102 VAL A C 1
ATOM 790 O O . VAL A 1 102 ? -17.763 12.604 29.958 1.00 86.19 102 VAL A O 1
ATOM 793 N N . THR A 1 103 ? -18.303 12.998 32.099 1.00 91.00 103 THR A N 1
ATOM 794 C CA . THR A 1 103 ? -17.028 13.649 32.436 1.00 91.00 103 THR A CA 1
ATOM 795 C C . THR A 1 103 ? -15.863 12.666 32.345 1.00 91.00 103 THR A C 1
ATOM 797 O O . THR A 1 103 ? -14.822 13.007 31.792 1.00 91.00 103 THR A O 1
ATOM 800 N N . SER A 1 104 ? -16.035 11.429 32.823 1.00 92.25 104 SER A N 1
ATOM 801 C CA . SER A 1 104 ? -15.035 10.365 32.691 1.00 92.25 104 SER A CA 1
ATOM 802 C C . SER A 1 104 ? -14.764 10.013 31.230 1.00 92.25 104 SER A C 1
ATOM 804 O O . SER A 1 104 ? -13.604 9.889 30.844 1.00 92.25 104 SER A O 1
ATOM 806 N N . LEU A 1 105 ? -15.808 9.897 30.404 1.00 89.88 105 LEU A N 1
ATOM 807 C CA . LEU A 1 105 ? -15.668 9.616 28.976 1.00 89.88 105 LEU A CA 1
ATOM 808 C C . LEU A 1 105 ? -14.962 10.766 28.245 1.00 89.88 105 LEU A C 1
ATOM 810 O O . LEU A 1 105 ? -14.060 10.528 27.445 1.00 89.88 105 LEU A O 1
ATOM 814 N N . PHE A 1 106 ? -15.324 12.011 28.559 1.00 93.06 106 PHE A N 1
ATOM 815 C CA . PHE A 1 106 ? -14.656 13.194 28.026 1.00 93.06 106 PHE A CA 1
ATOM 816 C C . PHE A 1 106 ? -13.177 13.233 28.423 1.00 93.06 106 PHE A C 1
ATOM 818 O O . PHE A 1 106 ? -12.323 13.406 27.559 1.00 93.06 106 PHE A O 1
ATOM 825 N N . ALA A 1 107 ? -12.857 13.019 29.703 1.00 96.56 107 ALA A N 1
ATOM 826 C CA . ALA A 1 107 ? -11.479 12.988 30.187 1.00 96.56 107 ALA A CA 1
ATOM 827 C C . ALA A 1 107 ? -10.662 11.877 29.508 1.00 96.56 107 ALA A C 1
ATOM 829 O O . ALA A 1 107 ? -9.527 12.113 29.098 1.00 96.56 107 ALA A O 1
ATOM 830 N N . PHE A 1 108 ? -11.252 10.692 29.322 1.00 95.69 108 PHE A N 1
ATOM 831 C CA . PHE A 1 108 ? -10.636 9.588 28.588 1.00 95.69 108 PHE A CA 1
ATOM 832 C C . PHE A 1 108 ? -10.347 9.957 27.125 1.00 95.69 108 PHE A C 1
ATOM 834 O O . PHE A 1 108 ? -9.224 9.772 26.650 1.00 95.69 108 PHE A O 1
ATOM 841 N N . TYR A 1 109 ? -11.318 10.530 26.407 1.00 93.81 109 TYR A N 1
ATOM 842 C CA . TYR A 1 109 ? -11.105 10.952 25.022 1.00 93.81 109 TYR A CA 1
ATOM 843 C C . TYR A 1 109 ? -10.101 12.099 24.902 1.00 93.81 109 TYR A C 1
ATOM 845 O O . TYR A 1 109 ? -9.237 12.052 24.030 1.00 93.81 109 TYR A O 1
ATOM 853 N N . ALA A 1 110 ? -10.148 13.090 25.792 1.00 97.19 110 ALA A N 1
ATOM 854 C CA . ALA A 1 110 ? -9.177 14.179 25.821 1.00 97.19 110 ALA A CA 1
ATOM 855 C C . ALA A 1 110 ? -7.752 13.651 26.052 1.00 97.19 110 ALA A C 1
ATOM 857 O O . ALA A 1 110 ? -6.828 14.015 25.326 1.00 97.19 110 ALA A O 1
ATOM 858 N N . PHE A 1 111 ? -7.583 12.731 27.006 1.00 97.75 111 PHE A N 1
ATOM 859 C CA . PHE A 1 111 ? -6.298 12.099 27.292 1.00 97.75 111 PHE A CA 1
ATOM 860 C C . PHE A 1 111 ? -5.779 11.263 26.114 1.00 97.75 111 PHE A C 1
ATOM 862 O O . PHE A 1 111 ? -4.639 11.436 25.687 1.00 97.75 111 PHE A O 1
ATOM 869 N N . THR A 1 112 ? -6.613 10.391 25.541 1.00 95.38 112 THR A N 1
ATOM 870 C CA . THR A 1 112 ? -6.223 9.565 24.381 1.00 95.38 112 THR A CA 1
ATOM 871 C C . THR A 1 112 ? -5.904 10.412 23.148 1.00 95.38 112 THR A C 1
ATOM 873 O O . THR A 1 112 ? -4.964 10.101 22.418 1.00 95.38 112 THR A O 1
ATOM 876 N N . THR A 1 113 ? -6.617 11.524 22.952 1.00 95.38 113 THR A N 1
ATOM 877 C CA . THR A 1 113 ? -6.336 12.499 21.891 1.00 95.38 113 THR A CA 1
ATOM 878 C C . THR A 1 113 ? -4.990 13.180 22.117 1.00 95.38 113 THR A C 1
ATOM 880 O O . THR A 1 113 ? -4.199 13.281 21.183 1.00 95.38 113 THR A O 1
ATOM 883 N N . ALA A 1 114 ? -4.686 13.587 23.353 1.00 97.19 114 ALA A N 1
ATOM 884 C CA . ALA A 1 114 ? -3.391 14.169 23.696 1.00 97.19 114 ALA A CA 1
ATOM 885 C C . ALA A 1 114 ? -2.238 13.179 23.456 1.00 97.19 114 ALA A C 1
ATOM 887 O O . ALA A 1 114 ? -1.238 13.543 22.839 1.00 97.19 114 ALA A O 1
ATOM 888 N N . LEU A 1 115 ? -2.394 11.910 23.857 1.00 95.69 115 LEU A N 1
ATOM 889 C CA . LEU A 1 115 ? -1.414 10.862 23.554 1.00 95.69 115 LEU A CA 1
ATOM 890 C C . LEU A 1 115 ? -1.233 10.670 22.046 1.00 95.69 115 LEU A C 1
ATOM 892 O O . LEU A 1 115 ? -0.103 10.601 21.568 1.00 95.69 115 LEU A O 1
ATOM 896 N N . ARG A 1 116 ? -2.325 10.631 21.273 1.00 94.56 116 ARG A N 1
ATOM 897 C CA . ARG A 1 116 ? -2.224 10.472 19.819 1.00 94.56 116 ARG A CA 1
ATOM 898 C C . ARG A 1 116 ? -1.565 11.684 19.158 1.00 94.56 116 ARG A C 1
ATOM 900 O O . ARG A 1 116 ? -0.779 11.493 18.238 1.00 94.56 116 ARG A O 1
ATOM 907 N N . ALA A 1 117 ? -1.802 12.899 19.650 1.00 96.56 117 ALA A N 1
ATOM 908 C CA . ALA A 1 117 ? -1.108 14.096 19.177 1.00 96.56 117 ALA A CA 1
ATOM 909 C C . ALA A 1 117 ? 0.409 14.027 19.434 1.00 96.56 117 ALA A C 1
ATOM 911 O O . ALA A 1 117 ? 1.193 14.415 18.571 1.00 96.56 117 ALA A O 1
ATOM 912 N N . LEU A 1 118 ? 0.834 13.472 20.577 1.00 95.88 118 LEU A N 1
ATOM 913 C CA . LEU A 1 118 ? 2.253 13.230 20.863 1.00 95.88 118 LEU A CA 1
ATOM 914 C C . LEU A 1 118 ? 2.859 12.180 19.927 1.00 95.88 118 LEU A C 1
ATOM 916 O O . LEU A 1 118 ? 3.979 12.360 19.456 1.00 95.88 118 LEU A O 1
ATOM 920 N N . GLU A 1 119 ? 2.130 11.111 19.611 1.00 95.19 119 GLU A N 1
ATOM 921 C CA . GLU A 1 119 ? 2.580 10.114 18.630 1.00 95.19 119 GLU A CA 1
ATOM 922 C C . GLU A 1 119 ? 2.741 10.724 17.233 1.00 95.19 119 GLU A C 1
ATOM 924 O O . GLU A 1 119 ? 3.695 10.406 16.536 1.00 95.19 119 GLU A O 1
ATOM 929 N N . TRP A 1 120 ? 1.857 11.647 16.849 1.00 95.69 120 TRP A N 1
ATOM 930 C CA . TRP A 1 120 ? 1.882 12.340 15.554 1.00 95.69 120 TRP A CA 1
ATOM 931 C C . TRP A 1 120 ? 2.852 13.526 15.496 1.00 95.69 120 TRP A C 1
ATOM 933 O O . TRP A 1 120 ? 2.939 14.194 14.468 1.00 95.69 120 TRP A O 1
ATOM 943 N N . SER A 1 121 ? 3.583 13.798 16.578 1.00 96.12 121 SER A N 1
ATOM 944 C CA . SER A 1 121 ? 4.464 14.967 16.679 1.00 96.12 121 SER A CA 1
ATOM 945 C C . SER A 1 121 ? 5.555 15.009 15.609 1.00 96.12 121 SER A C 1
ATOM 947 O O . SER A 1 121 ? 5.908 16.090 15.141 1.00 96.12 121 SER A O 1
ATOM 949 N N . THR A 1 122 ? 6.096 13.854 15.210 1.00 95.81 122 THR A N 1
ATOM 950 C CA . THR A 1 122 ? 7.109 13.743 14.156 1.00 95.81 122 THR A CA 1
ATOM 951 C C . THR A 1 122 ? 6.899 12.462 13.344 1.00 95.81 122 THR A C 1
ATOM 953 O O . THR A 1 122 ? 6.368 11.484 13.875 1.00 95.81 122 THR A O 1
ATOM 956 N N . PRO A 1 123 ? 7.376 12.399 12.087 1.00 95.19 123 PRO A N 1
ATOM 957 C CA . PRO A 1 123 ? 7.325 11.165 11.303 1.00 95.19 123 PRO A CA 1
ATOM 958 C C . PRO A 1 123 ? 8.014 9.980 11.995 1.00 95.19 123 PRO A C 1
ATOM 960 O O . PRO A 1 123 ? 7.518 8.857 11.939 1.00 95.19 123 PRO A O 1
ATOM 963 N N . LEU A 1 124 ? 9.135 10.224 12.687 1.00 95.81 124 LEU A N 1
ATOM 964 C CA . LEU A 1 124 ? 9.894 9.179 13.378 1.00 95.81 124 LEU A CA 1
ATOM 965 C C . LEU A 1 124 ? 9.149 8.634 14.598 1.00 95.81 124 LEU A C 1
ATOM 967 O O . LEU A 1 124 ? 9.100 7.420 14.780 1.00 95.81 124 LEU A O 1
ATOM 971 N N . THR A 1 125 ? 8.563 9.505 15.426 1.00 96.00 125 THR A N 1
ATOM 972 C CA . THR A 1 125 ? 7.769 9.079 16.589 1.00 96.00 125 THR A CA 1
ATOM 973 C C . THR A 1 125 ? 6.513 8.332 16.157 1.00 96.00 125 THR A C 1
ATOM 975 O O . THR A 1 125 ? 6.202 7.288 16.734 1.00 96.00 125 THR A O 1
ATOM 978 N N . LEU A 1 126 ? 5.845 8.789 15.098 1.00 96.44 126 LEU A N 1
ATOM 979 C CA . LEU A 1 126 ? 4.672 8.114 14.553 1.00 96.44 126 LEU A CA 1
ATOM 980 C C . LEU A 1 126 ? 5.020 6.712 14.047 1.00 96.44 126 LEU A C 1
ATOM 982 O O . LEU A 1 126 ? 4.426 5.732 14.493 1.00 96.44 126 LEU A O 1
ATOM 986 N N . ALA A 1 127 ? 6.020 6.600 13.171 1.00 96.75 127 ALA A N 1
ATOM 987 C CA . ALA A 1 127 ? 6.397 5.316 12.592 1.00 96.75 127 ALA A CA 1
ATOM 988 C C . ALA A 1 127 ? 6.940 4.343 13.653 1.00 96.75 127 ALA A C 1
ATOM 990 O O . ALA A 1 127 ? 6.562 3.175 13.667 1.00 96.75 127 ALA A O 1
ATOM 991 N N . ALA A 1 128 ? 7.750 4.827 14.603 1.00 96.31 128 ALA A N 1
ATOM 992 C CA . ALA A 1 128 ? 8.257 4.002 15.699 1.00 96.31 128 ALA A CA 1
ATOM 993 C C . ALA A 1 128 ? 7.133 3.482 16.609 1.00 96.31 128 ALA A C 1
ATOM 995 O O . ALA A 1 128 ? 7.156 2.321 17.015 1.00 96.31 128 ALA A O 1
ATOM 996 N N . THR A 1 129 ? 6.152 4.326 16.945 1.00 96.69 129 THR A N 1
ATOM 997 C CA . THR A 1 129 ? 5.040 3.928 17.823 1.00 96.69 129 THR A CA 1
ATOM 998 C C . THR A 1 129 ? 4.075 2.977 17.128 1.00 96.69 129 THR A C 1
ATOM 1000 O O . THR A 1 129 ? 3.614 2.023 17.755 1.00 96.69 129 THR A O 1
ATOM 1003 N N . ASP A 1 130 ? 3.794 3.178 15.841 1.00 95.62 130 ASP A N 1
ATOM 1004 C CA . ASP A 1 130 ? 2.942 2.271 15.075 1.00 95.62 130 ASP A CA 1
ATOM 1005 C C . ASP A 1 130 ? 3.629 0.908 14.846 1.00 95.62 130 ASP A C 1
ATOM 1007 O O . ASP A 1 130 ? 2.987 -0.118 15.077 1.00 95.62 130 ASP A O 1
ATOM 1011 N N . ALA A 1 131 ? 4.933 0.879 14.537 1.00 96.00 131 ALA A N 1
ATOM 1012 C CA . ALA A 1 131 ? 5.729 -0.352 14.440 1.00 96.00 131 ALA A CA 1
ATOM 1013 C C . ALA A 1 131 ? 5.853 -1.093 15.783 1.00 96.00 131 ALA A C 1
ATOM 1015 O O . ALA A 1 131 ? 5.785 -2.318 15.824 1.00 96.00 131 ALA A O 1
ATOM 1016 N N . ALA A 1 132 ? 5.973 -0.370 16.902 1.00 95.88 132 ALA A N 1
ATOM 1017 C CA . ALA A 1 132 ? 5.986 -0.980 18.233 1.00 95.88 132 ALA A CA 1
ATOM 1018 C C . ALA A 1 132 ? 4.628 -1.597 18.614 1.00 95.88 132 ALA A C 1
ATOM 1020 O O . ALA A 1 132 ? 4.580 -2.620 19.292 1.00 95.88 132 ALA A O 1
ATOM 1021 N N . LYS A 1 133 ? 3.515 -0.990 18.179 1.00 95.06 133 LYS A N 1
ATOM 1022 C CA . LYS A 1 133 ? 2.155 -1.517 18.399 1.00 95.06 133 LYS A CA 1
ATOM 1023 C C . LYS A 1 133 ? 1.821 -2.700 17.490 1.00 95.06 133 LYS A C 1
ATOM 1025 O O . LYS A 1 133 ? 0.926 -3.470 17.827 1.00 95.06 133 LYS A O 1
ATOM 1030 N N . ARG A 1 134 ? 2.480 -2.797 16.334 1.00 93.62 134 ARG A N 1
ATOM 1031 C CA . ARG A 1 134 ? 2.244 -3.799 15.286 1.00 93.62 134 ARG A CA 1
ATOM 1032 C C . ARG A 1 134 ? 3.579 -4.407 14.828 1.00 93.62 134 ARG A C 1
ATOM 1034 O O . ARG A 1 134 ? 4.008 -4.152 13.703 1.00 93.62 134 ARG A O 1
ATOM 1041 N N . PRO A 1 135 ? 4.261 -5.189 15.686 1.00 93.06 135 PRO A N 1
ATOM 1042 C CA . PRO A 1 135 ? 5.582 -5.734 15.371 1.00 93.06 135 PRO A CA 1
ATOM 1043 C C . PRO A 1 135 ? 5.571 -6.669 14.154 1.00 93.06 135 PRO A C 1
ATOM 1045 O O . PRO A 1 135 ? 6.545 -6.703 13.411 1.00 93.06 135 PRO A O 1
ATOM 1048 N N . ASP A 1 136 ? 4.459 -7.366 13.916 1.00 90.94 136 ASP A N 1
ATOM 1049 C CA . ASP A 1 136 ? 4.329 -8.345 12.832 1.00 90.94 136 ASP A CA 1
ATOM 1050 C C . ASP A 1 136 ? 3.732 -7.761 11.538 1.00 90.94 136 ASP A C 1
ATOM 1052 O O . ASP A 1 136 ? 3.623 -8.463 10.536 1.00 90.94 136 ASP A O 1
ATOM 1056 N N . SER A 1 137 ? 3.376 -6.471 11.532 1.00 92.00 137 SER A N 1
ATOM 1057 C CA . SER A 1 137 ? 2.887 -5.777 10.337 1.00 92.00 137 SER A CA 1
ATOM 1058 C C . SER A 1 137 ? 4.041 -5.484 9.378 1.00 92.00 137 SER A C 1
ATOM 1060 O O . SER A 1 137 ? 4.946 -4.705 9.688 1.00 92.00 137 SER A O 1
ATOM 1062 N N . SER A 1 138 ? 3.981 -6.082 8.187 1.00 91.69 138 SER A N 1
ATOM 1063 C CA . SER A 1 138 ? 4.930 -5.848 7.091 1.00 91.69 138 SER A CA 1
ATOM 1064 C C . SER A 1 138 ? 4.984 -4.356 6.747 1.00 91.69 138 SER A C 1
ATOM 1066 O O . SER A 1 138 ? 6.062 -3.756 6.695 1.00 91.69 138 SER A O 1
ATOM 1068 N N . ALA A 1 139 ? 3.812 -3.729 6.619 1.00 92.31 139 ALA A N 1
ATOM 1069 C CA . ALA A 1 139 ? 3.689 -2.322 6.259 1.00 92.31 139 ALA A CA 1
ATOM 1070 C C . ALA A 1 139 ? 4.200 -1.370 7.359 1.00 92.31 139 ALA A C 1
ATOM 1072 O O . ALA A 1 139 ? 4.917 -0.416 7.054 1.00 92.31 139 ALA A O 1
ATOM 1073 N N . ALA A 1 140 ? 3.900 -1.634 8.638 1.00 95.19 140 ALA A N 1
ATOM 1074 C CA . ALA A 1 140 ? 4.369 -0.788 9.738 1.00 95.19 140 ALA A CA 1
ATOM 1075 C C . ALA A 1 140 ? 5.899 -0.814 9.867 1.00 95.19 140 ALA A C 1
ATOM 1077 O O . ALA A 1 140 ? 6.524 0.230 10.074 1.00 95.19 140 ALA A O 1
ATOM 1078 N N . GLN A 1 141 ? 6.508 -1.997 9.722 1.00 96.19 141 GLN A N 1
ATOM 1079 C CA . GLN A 1 141 ? 7.964 -2.139 9.775 1.00 96.19 141 GLN A CA 1
ATOM 1080 C C . GLN A 1 141 ? 8.647 -1.517 8.555 1.00 96.19 141 GLN A C 1
ATOM 1082 O O . GLN A 1 141 ? 9.679 -0.861 8.710 1.00 96.19 141 GLN A O 1
ATOM 1087 N N . TYR A 1 142 ? 8.059 -1.664 7.363 1.00 96.25 142 TYR A N 1
ATOM 1088 C CA . TYR A 1 142 ? 8.535 -1.007 6.146 1.00 96.25 142 TYR A CA 1
ATOM 1089 C C . TYR A 1 142 ? 8.588 0.517 6.315 1.00 96.25 142 TYR A C 1
ATOM 1091 O O . TYR A 1 142 ? 9.639 1.126 6.109 1.00 96.25 142 TYR A O 1
ATOM 1099 N N . GLU A 1 143 ? 7.487 1.133 6.753 1.00 96.50 143 GLU A N 1
ATOM 1100 C CA . GLU A 1 143 ? 7.415 2.586 6.932 1.00 96.50 143 GLU A CA 1
ATOM 1101 C C . GLU A 1 143 ? 8.368 3.073 8.024 1.00 96.50 143 GLU A C 1
ATOM 1103 O O . GLU A 1 143 ? 9.040 4.097 7.869 1.00 96.50 143 GLU A O 1
ATOM 1108 N N . TYR A 1 144 ? 8.522 2.308 9.107 1.00 97.81 144 TYR A N 1
ATOM 1109 C CA . TYR A 1 144 ? 9.502 2.646 10.131 1.00 97.81 144 TYR A CA 1
ATOM 1110 C C . TYR A 1 144 ? 10.940 2.600 9.607 1.00 97.81 144 TYR A C 1
ATOM 1112 O O . TYR A 1 144 ? 11.704 3.544 9.832 1.00 97.81 144 TYR A O 1
ATOM 1120 N N . ALA A 1 145 ? 11.306 1.560 8.858 1.00 97.81 145 ALA A N 1
ATOM 1121 C CA . ALA A 1 145 ? 12.614 1.471 8.224 1.00 97.81 145 ALA A CA 1
ATOM 1122 C C . ALA A 1 145 ? 12.843 2.613 7.220 1.00 97.81 145 ALA A C 1
ATOM 1124 O O . ALA A 1 145 ? 13.911 3.226 7.227 1.00 97.81 145 ALA A O 1
ATOM 1125 N N . LEU A 1 146 ? 11.840 2.961 6.411 1.00 96.62 146 LEU A N 1
ATOM 1126 C CA . LEU A 1 146 ? 11.923 4.062 5.452 1.00 96.62 146 LEU A CA 1
ATOM 1127 C C . LEU A 1 146 ? 12.182 5.409 6.143 1.00 96.62 146 LEU A C 1
ATOM 1129 O O . LEU A 1 146 ? 13.040 6.180 5.705 1.00 96.62 146 LEU A O 1
ATOM 1133 N N . VAL A 1 147 ? 11.481 5.688 7.246 1.00 97.38 147 VAL A N 1
ATOM 1134 C CA . VAL A 1 147 ? 11.699 6.908 8.035 1.00 97.38 147 VAL A CA 1
ATOM 1135 C C . VAL A 1 147 ? 13.083 6.904 8.688 1.00 97.38 147 VAL A C 1
ATOM 1137 O O . VAL A 1 147 ? 13.760 7.933 8.678 1.00 97.38 147 VAL A O 1
ATOM 1140 N N . LEU A 1 148 ? 13.552 5.759 9.195 1.00 97.75 148 LEU A N 1
ATOM 1141 C CA . LEU A 1 148 ? 14.906 5.621 9.739 1.00 97.75 148 LEU A CA 1
ATOM 1142 C C . LEU A 1 148 ? 15.988 5.906 8.685 1.00 97.75 148 LEU A C 1
ATOM 1144 O O . LEU A 1 148 ? 16.950 6.601 8.993 1.00 97.75 148 LEU A O 1
ATOM 1148 N N . LEU A 1 149 ? 15.820 5.455 7.437 1.00 96.62 149 LEU A N 1
ATOM 1149 C CA . LEU A 1 149 ? 16.774 5.713 6.343 1.00 96.62 149 LEU A CA 1
ATOM 1150 C C . LEU A 1 149 ? 16.904 7.195 5.965 1.00 96.62 149 LEU A C 1
ATOM 1152 O O . LEU A 1 149 ? 17.912 7.592 5.377 1.00 96.62 149 LEU A O 1
ATOM 1156 N N . ARG A 1 150 ? 15.888 7.998 6.293 1.00 95.00 150 ARG A N 1
ATOM 1157 C CA . ARG A 1 150 ? 15.847 9.453 6.082 1.00 95.00 150 ARG A CA 1
ATOM 1158 C C . ARG A 1 150 ? 16.203 10.249 7.343 1.00 95.00 150 ARG A C 1
ATOM 1160 O O . ARG A 1 150 ? 16.259 11.473 7.288 1.00 95.00 150 ARG A O 1
ATOM 1167 N N . SER A 1 151 ? 16.411 9.570 8.470 1.00 94.94 151 SER A N 1
ATOM 1168 C CA . SER A 1 151 ? 16.675 10.183 9.772 1.00 94.94 151 SER A CA 1
ATOM 1169 C C . SER A 1 151 ? 18.160 10.116 10.134 1.00 94.94 151 SER A C 1
ATOM 1171 O O . SER A 1 151 ? 18.885 9.223 9.705 1.00 94.94 151 SER A O 1
ATOM 1173 N N . THR A 1 152 ? 18.604 11.031 10.995 1.00 92.69 152 THR A N 1
ATOM 1174 C CA . THR A 1 152 ? 19.971 11.064 11.540 1.00 92.69 152 THR A CA 1
ATOM 1175 C C . THR A 1 152 ? 19.936 11.082 13.061 1.00 92.69 152 THR A C 1
ATOM 1177 O O . THR A 1 152 ? 19.053 11.711 13.645 1.00 92.69 152 THR A O 1
ATOM 1180 N N . LYS A 1 153 ? 20.922 10.459 13.708 1.00 91.12 153 LYS A N 1
ATOM 1181 C CA . LYS A 1 153 ? 21.141 10.563 15.153 1.00 91.12 153 LYS A CA 1
ATOM 1182 C C . LYS A 1 153 ? 22.408 11.376 15.399 1.00 91.12 153 LYS A C 1
ATOM 1184 O O . LYS A 1 153 ? 23.463 10.993 14.919 1.00 91.12 153 LYS A O 1
ATOM 1189 N N . ASP A 1 154 ? 22.294 12.495 16.113 1.00 91.50 154 ASP A N 1
ATOM 1190 C CA . ASP A 1 154 ? 23.421 13.406 16.388 1.00 91.50 154 ASP A CA 1
ATOM 1191 C C . ASP A 1 154 ? 24.139 13.896 15.107 1.00 91.50 154 ASP A C 1
ATOM 1193 O O . ASP A 1 154 ? 25.340 14.147 15.098 1.00 91.50 154 ASP A O 1
ATOM 1197 N N . GLY A 1 155 ? 23.394 14.009 13.999 1.00 91.62 155 GLY A N 1
ATOM 1198 C CA . GLY A 1 155 ? 23.919 14.349 12.670 1.00 91.62 155 GLY A CA 1
ATOM 1199 C C . GLY A 1 155 ? 24.493 13.166 11.878 1.00 91.62 155 GLY A C 1
ATOM 1200 O O . GLY A 1 155 ? 24.733 13.309 10.683 1.00 91.62 155 GLY A O 1
ATOM 1201 N N . ASP A 1 156 ? 24.645 11.992 12.495 1.00 93.38 156 ASP A N 1
ATOM 1202 C CA . ASP A 1 156 ? 25.125 10.772 11.844 1.00 93.38 156 ASP A CA 1
ATOM 1203 C C . ASP A 1 156 ? 23.946 9.906 11.334 1.00 93.38 156 ASP A C 1
ATOM 1205 O O . ASP A 1 156 ? 23.094 9.478 12.126 1.00 93.38 156 ASP A O 1
ATOM 1209 N N . PRO A 1 157 ? 23.838 9.635 10.018 1.00 93.12 157 PRO A N 1
ATOM 1210 C CA . PRO A 1 157 ? 22.819 8.736 9.471 1.00 93.12 157 PRO A CA 1
ATOM 1211 C C . PRO A 1 157 ? 23.090 7.251 9.766 1.00 93.12 157 PRO A C 1
ATOM 1213 O O . PRO A 1 157 ? 22.165 6.435 9.723 1.00 93.12 157 PRO A O 1
ATOM 1216 N N . GLU A 1 158 ? 24.333 6.867 10.067 1.00 94.62 158 GLU A N 1
ATOM 1217 C CA . GLU A 1 158 ? 24.757 5.467 10.142 1.00 94.62 158 GLU A CA 1
ATOM 1218 C C . GLU A 1 158 ? 24.000 4.634 11.197 1.00 94.62 158 GLU A C 1
ATOM 1220 O O . GLU A 1 158 ? 23.556 3.526 10.870 1.00 94.62 158 GLU A O 1
ATOM 1225 N N . PRO A 1 159 ? 23.756 5.119 12.433 1.00 96.56 159 PRO A N 1
ATOM 1226 C CA . PRO A 1 159 ? 23.024 4.353 13.439 1.00 96.56 159 PRO A CA 1
ATOM 1227 C C . PRO A 1 159 ? 21.574 4.073 13.030 1.00 96.56 159 PRO A C 1
ATOM 1229 O O . PRO A 1 159 ? 21.065 2.972 13.256 1.00 96.56 159 PRO A O 1
ATOM 1232 N N . MET A 1 160 ? 20.905 5.057 12.419 1.00 96.75 160 MET A N 1
ATOM 1233 C CA . MET A 1 160 ? 19.520 4.913 11.958 1.00 96.75 160 MET A CA 1
ATOM 1234 C C . MET A 1 160 ? 19.450 3.972 10.755 1.00 96.75 160 MET A C 1
ATOM 1236 O O . MET A 1 160 ? 18.602 3.081 10.722 1.00 96.75 160 MET A O 1
ATOM 1240 N N . ARG A 1 161 ? 20.407 4.084 9.829 1.00 96.06 161 ARG A N 1
ATOM 1241 C CA . ARG A 1 161 ? 20.538 3.191 8.674 1.00 96.06 161 ARG A CA 1
ATOM 1242 C C . ARG A 1 161 ? 20.766 1.738 9.084 1.00 96.06 161 ARG A C 1
ATOM 1244 O O . ARG A 1 161 ? 20.074 0.858 8.580 1.00 96.06 161 ARG A O 1
ATOM 1251 N N . ARG A 1 162 ? 21.692 1.470 10.013 1.00 96.62 162 ARG A N 1
ATOM 1252 C CA . ARG A 1 162 ? 21.933 0.108 10.529 1.00 96.62 162 ARG A CA 1
ATOM 1253 C C . ARG A 1 162 ? 20.674 -0.490 11.138 1.00 96.62 162 ARG A C 1
ATOM 1255 O O . ARG A 1 162 ? 20.363 -1.647 10.872 1.00 96.62 162 ARG A O 1
ATOM 1262 N N . LYS A 1 163 ? 19.934 0.307 11.915 1.00 97.81 163 LYS A N 1
ATOM 1263 C CA . LYS A 1 163 ? 18.659 -0.1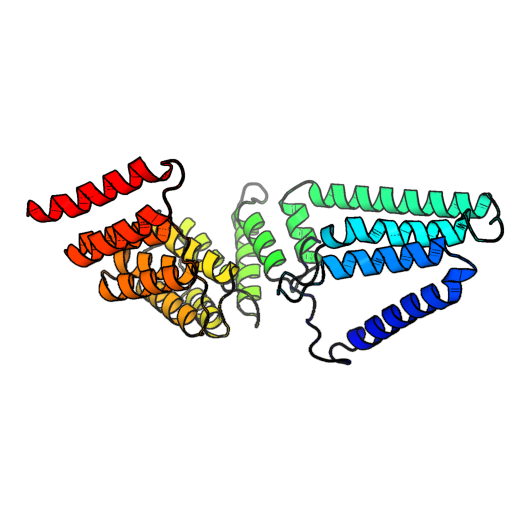23 12.492 1.00 97.81 163 LYS A CA 1
ATOM 1264 C C . LYS A 1 163 ? 17.626 -0.441 11.407 1.00 97.81 163 LYS A C 1
ATOM 1266 O O . LYS A 1 163 ? 16.980 -1.478 11.493 1.00 97.81 163 LYS A O 1
ATOM 1271 N N . ALA A 1 164 ? 17.500 0.409 10.388 1.00 97.94 164 ALA A N 1
ATOM 1272 C CA . ALA A 1 164 ? 16.589 0.173 9.270 1.00 97.94 164 ALA A CA 1
ATOM 1273 C C . ALA A 1 164 ? 16.921 -1.126 8.523 1.00 97.94 164 ALA A C 1
ATOM 1275 O O . ALA A 1 164 ? 16.036 -1.939 8.287 1.00 97.94 164 ALA A O 1
ATOM 1276 N N . PHE A 1 165 ? 18.199 -1.350 8.202 1.00 97.81 165 PHE A N 1
ATOM 1277 C CA . PHE A 1 165 ? 18.639 -2.555 7.495 1.00 97.81 165 PHE A CA 1
ATOM 1278 C C . PHE A 1 165 ? 18.370 -3.815 8.322 1.00 97.81 165 PHE A C 1
ATOM 1280 O O . PHE A 1 165 ? 17.855 -4.783 7.778 1.00 97.81 165 PHE A O 1
ATOM 1287 N N . ALA A 1 166 ? 18.634 -3.783 9.632 1.00 97.81 166 ALA A N 1
ATOM 1288 C CA . ALA A 1 166 ? 18.336 -4.908 10.516 1.00 97.81 166 ALA A CA 1
ATOM 1289 C C . ALA A 1 166 ? 16.836 -5.255 10.534 1.00 97.81 166 ALA A C 1
ATOM 1291 O O . ALA A 1 166 ? 16.484 -6.423 10.402 1.00 97.81 166 ALA A O 1
ATOM 1292 N N . ILE A 1 167 ? 15.957 -4.245 10.625 1.00 97.56 167 ILE A N 1
ATOM 1293 C CA . ILE A 1 167 ? 14.497 -4.438 10.576 1.00 97.56 167 ILE A CA 1
ATOM 1294 C C . ILE A 1 167 ? 14.080 -5.067 9.242 1.00 97.56 167 ILE A C 1
ATOM 1296 O O . ILE A 1 167 ? 13.322 -6.032 9.223 1.00 97.56 167 ILE A O 1
ATOM 1300 N N . LEU A 1 168 ? 14.578 -4.539 8.121 1.00 97.88 168 LEU A N 1
ATOM 1301 C CA . LEU A 1 168 ? 14.211 -5.033 6.794 1.00 97.88 168 LEU A CA 1
ATOM 1302 C C . LEU A 1 168 ? 14.725 -6.455 6.540 1.00 97.88 168 LEU A C 1
ATOM 1304 O O . LEU A 1 168 ? 14.000 -7.266 5.968 1.00 97.88 168 LEU A O 1
ATOM 1308 N N . GLU A 1 169 ? 15.949 -6.780 6.961 1.00 96.94 169 GLU A N 1
ATOM 1309 C CA . GLU A 1 169 ? 16.515 -8.128 6.824 1.00 96.94 169 GLU A CA 1
ATOM 1310 C C . GLU A 1 169 ? 15.733 -9.142 7.663 1.00 96.94 169 GLU A C 1
ATOM 1312 O O . GLU A 1 169 ? 15.368 -10.201 7.155 1.00 96.94 169 GLU A O 1
ATOM 1317 N N . GLU A 1 170 ? 15.399 -8.800 8.909 1.00 95.88 170 GLU A N 1
ATOM 1318 C CA . GLU A 1 170 ? 14.583 -9.660 9.766 1.00 95.88 170 GLU A CA 1
ATOM 1319 C C . GLU A 1 170 ? 13.181 -9.873 9.179 1.00 95.88 170 GLU A C 1
ATOM 1321 O O . GLU A 1 170 ? 12.728 -11.009 9.044 1.00 95.88 170 GLU A O 1
ATOM 1326 N N . MET A 1 171 ? 12.493 -8.793 8.798 1.00 95.38 171 MET A N 1
ATOM 1327 C CA . MET A 1 171 ? 11.111 -8.861 8.316 1.00 95.38 171 MET A CA 1
ATOM 1328 C C . MET A 1 171 ? 10.993 -9.514 6.939 1.00 95.38 171 MET A C 1
ATOM 1330 O O . MET A 1 171 ? 10.030 -10.240 6.684 1.00 95.38 171 MET A O 1
ATOM 1334 N N . SER A 1 172 ? 11.962 -9.296 6.047 1.00 95.00 172 SER A N 1
ATOM 1335 C CA . SER A 1 172 ? 11.970 -9.950 4.733 1.00 95.00 172 SER A CA 1
ATOM 1336 C C . SER A 1 172 ? 12.226 -11.456 4.837 1.00 95.00 172 SER A C 1
ATOM 1338 O O . SER A 1 172 ? 11.675 -12.208 4.039 1.00 95.00 172 SER A O 1
ATOM 1340 N N . ALA A 1 173 ? 12.963 -11.921 5.850 1.00 92.44 173 ALA A N 1
ATOM 1341 C CA . ALA A 1 173 ? 13.177 -13.349 6.087 1.00 92.44 173 ALA A CA 1
ATOM 1342 C C . ALA A 1 173 ? 11.930 -14.085 6.619 1.00 92.44 173 ALA A C 1
ATOM 1344 O O . ALA A 1 173 ? 11.882 -15.315 6.589 1.00 92.44 173 ALA A O 1
ATOM 1345 N N . ARG A 1 174 ? 10.913 -13.363 7.112 1.00 92.12 174 ARG A N 1
ATOM 1346 C CA . ARG A 1 174 ? 9.676 -13.972 7.618 1.00 92.12 174 ARG A CA 1
ATOM 1347 C C . ARG A 1 174 ? 8.776 -14.466 6.471 1.00 92.12 174 ARG A C 1
ATOM 1349 O O . ARG A 1 174 ? 8.721 -13.832 5.407 1.00 92.12 174 ARG A O 1
ATOM 1356 N N . PRO A 1 175 ? 8.031 -15.569 6.680 1.00 84.69 175 PRO A N 1
ATOM 1357 C CA . PRO A 1 175 ? 7.008 -16.005 5.735 1.00 84.69 175 PRO A CA 1
ATOM 1358 C C . PRO A 1 175 ? 5.870 -14.977 5.664 1.00 84.69 175 PRO A C 1
ATOM 1360 O O . PRO A 1 175 ? 5.639 -14.232 6.615 1.00 84.69 175 PRO A O 1
ATOM 1363 N N . ASN A 1 176 ? 5.137 -14.953 4.549 1.00 79.69 176 ASN A N 1
ATOM 1364 C CA . ASN A 1 176 ? 3.955 -14.103 4.333 1.00 79.69 176 ASN A CA 1
ATOM 1365 C C . ASN A 1 176 ? 4.174 -12.574 4.381 1.00 79.69 176 ASN A C 1
ATOM 1367 O O . ASN A 1 176 ? 3.193 -11.837 4.394 1.00 79.69 176 ASN A O 1
ATOM 1371 N N . THR A 1 177 ? 5.413 -12.072 4.360 1.00 87.31 177 THR A N 1
ATOM 1372 C CA . THR A 1 177 ? 5.687 -10.632 4.159 1.00 87.31 177 THR A CA 1
ATOM 1373 C C . THR A 1 177 ? 5.891 -10.294 2.679 1.00 87.31 177 THR A C 1
ATOM 1375 O O . THR A 1 177 ? 6.227 -11.172 1.879 1.00 87.31 177 THR A O 1
ATOM 1378 N N . ASP A 1 178 ? 5.677 -9.032 2.303 1.00 86.88 178 ASP A N 1
ATOM 1379 C CA . ASP A 1 178 ? 5.726 -8.570 0.907 1.00 86.88 178 ASP A CA 1
ATOM 1380 C C . ASP A 1 178 ? 7.159 -8.417 0.376 1.00 86.88 178 ASP A C 1
ATOM 1382 O O . ASP A 1 178 ? 8.112 -8.186 1.127 1.00 86.88 178 ASP A O 1
ATOM 1386 N N . ALA A 1 179 ? 7.317 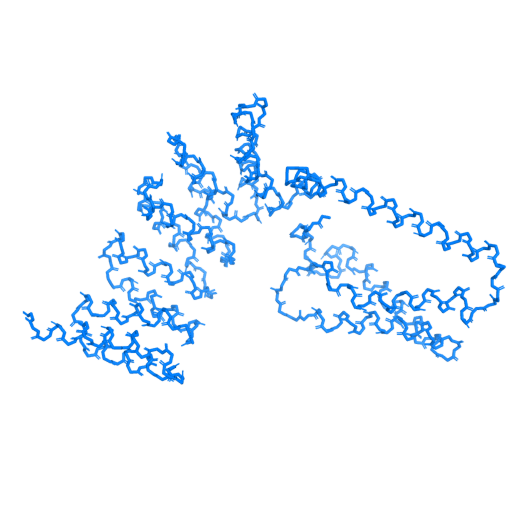-8.489 -0.949 1.00 93.06 179 ALA A N 1
ATOM 1387 C CA . ALA A 1 179 ? 8.616 -8.371 -1.615 1.00 93.06 179 ALA A CA 1
ATOM 1388 C C . ALA A 1 179 ? 9.255 -6.970 -1.474 1.00 93.06 179 ALA A C 1
ATOM 1390 O O . ALA A 1 179 ? 10.464 -6.800 -1.662 1.00 93.06 179 ALA A O 1
ATOM 1391 N N . VAL A 1 180 ? 8.454 -5.963 -1.106 1.00 95.38 180 VAL A N 1
ATOM 1392 C CA . VAL A 1 180 ? 8.866 -4.554 -0.991 1.00 95.38 180 VAL A CA 1
ATOM 1393 C C . VAL A 1 180 ? 9.963 -4.319 0.056 1.00 95.38 180 VAL A C 1
ATOM 1395 O O . VAL A 1 180 ? 10.792 -3.426 -0.104 1.00 95.38 180 VAL A O 1
ATOM 1398 N N . LEU A 1 181 ? 10.040 -5.153 1.099 1.00 96.50 181 LEU A N 1
ATOM 1399 C CA . LEU A 1 181 ? 11.080 -5.050 2.131 1.00 96.50 181 LEU A CA 1
ATOM 1400 C C . LEU A 1 181 ? 12.477 -5.317 1.546 1.00 96.50 181 LEU A C 1
ATOM 1402 O O . LEU A 1 181 ? 13.414 -4.548 1.768 1.00 96.50 181 LEU A O 1
ATOM 1406 N N . SER A 1 182 ? 12.604 -6.382 0.749 1.00 97.00 182 SER A N 1
ATOM 1407 C CA . SER A 1 182 ? 13.842 -6.720 0.039 1.00 97.00 182 SER A CA 1
ATOM 1408 C C . SER A 1 182 ? 14.165 -5.698 -1.048 1.00 97.00 182 SER A C 1
ATOM 1410 O O . SER A 1 182 ? 15.324 -5.334 -1.231 1.00 97.00 182 SER A O 1
ATOM 1412 N N . GLN A 1 183 ? 13.143 -5.176 -1.726 1.00 96.94 183 GLN A N 1
ATOM 1413 C CA . GLN A 1 183 ? 13.320 -4.099 -2.693 1.00 96.94 183 GLN A CA 1
ATOM 1414 C C . GLN A 1 183 ? 13.905 -2.835 -2.050 1.00 96.94 183 GLN A C 1
ATOM 1416 O O . GLN A 1 183 ? 14.822 -2.235 -2.613 1.00 96.94 183 GLN A O 1
ATOM 1421 N N . LEU A 1 184 ? 13.420 -2.444 -0.868 1.00 97.19 184 LEU A N 1
ATOM 1422 C CA . LEU A 1 184 ? 13.947 -1.285 -0.153 1.00 97.19 184 LEU A CA 1
ATOM 1423 C C . LEU A 1 184 ? 15.399 -1.495 0.284 1.00 97.19 184 LEU A C 1
ATOM 1425 O O . LEU A 1 184 ? 16.185 -0.559 0.174 1.00 97.19 184 LEU A O 1
ATOM 1429 N N . LEU A 1 185 ? 15.784 -2.703 0.711 1.00 97.38 185 LEU A N 1
ATOM 1430 C CA . LEU A 1 185 ? 17.190 -3.034 0.986 1.00 97.38 185 LEU A CA 1
ATOM 1431 C C . LEU A 1 185 ? 18.075 -2.816 -0.247 1.00 97.38 185 LEU A C 1
ATOM 1433 O O . LEU A 1 185 ? 19.105 -2.150 -0.150 1.00 97.38 185 LEU A O 1
ATOM 1437 N N . ILE A 1 186 ? 17.649 -3.326 -1.407 1.00 96.31 186 ILE A N 1
ATOM 1438 C CA . ILE A 1 186 ? 18.378 -3.197 -2.676 1.00 96.31 186 ILE A CA 1
ATOM 1439 C C . ILE A 1 186 ? 18.545 -1.720 -3.051 1.00 96.31 186 ILE A C 1
ATOM 1441 O O . ILE A 1 186 ? 19.672 -1.257 -3.235 1.00 96.31 186 ILE A O 1
ATOM 1445 N N . VAL A 1 187 ? 17.445 -0.963 -3.105 1.00 95.50 187 VAL A N 1
ATOM 1446 C CA . VAL A 1 187 ? 17.467 0.447 -3.526 1.00 95.50 187 VAL A CA 1
ATOM 1447 C C . VAL A 1 187 ? 18.217 1.324 -2.527 1.00 95.50 187 VAL A C 1
ATOM 1449 O O . VAL A 1 187 ? 19.040 2.139 -2.932 1.00 95.50 187 VAL A O 1
ATOM 1452 N N . ALA A 1 188 ? 17.996 1.146 -1.221 1.00 95.56 188 ALA A N 1
ATOM 1453 C CA . ALA A 1 188 ? 18.664 1.955 -0.203 1.00 95.56 188 ALA A CA 1
ATOM 1454 C C . ALA A 1 188 ? 20.176 1.698 -0.137 1.00 95.56 188 ALA A C 1
ATOM 1456 O O . ALA A 1 188 ? 20.931 2.620 0.188 1.00 95.56 188 ALA A O 1
ATOM 1457 N N . SER A 1 189 ? 20.613 0.463 -0.420 1.00 94.94 189 SER A N 1
ATOM 1458 C CA . SER A 1 189 ? 22.033 0.111 -0.526 1.00 94.94 189 SER A CA 1
ATOM 1459 C C . SER A 1 189 ? 22.659 0.740 -1.773 1.00 94.94 189 SER A C 1
ATOM 1461 O O . SER A 1 189 ? 23.682 1.420 -1.673 1.00 94.94 189 SER A O 1
ATOM 1463 N N . ALA A 1 190 ? 21.993 0.600 -2.923 1.00 93.38 190 ALA A N 1
ATOM 1464 C CA . ALA A 1 190 ? 22.453 1.136 -4.199 1.00 93.38 190 ALA A CA 1
ATOM 1465 C C . ALA A 1 190 ? 22.604 2.666 -4.193 1.00 93.38 190 ALA A C 1
ATOM 1467 O O . ALA A 1 190 ? 23.660 3.179 -4.549 1.00 93.38 190 ALA A O 1
ATOM 1468 N N . ASP A 1 191 ? 21.599 3.378 -3.675 1.00 91.62 191 ASP A N 1
ATOM 1469 C CA . ASP A 1 191 ? 21.581 4.841 -3.509 1.00 91.62 191 ASP A CA 1
ATOM 1470 C C . ASP A 1 191 ? 22.776 5.385 -2.703 1.00 91.62 191 ASP A C 1
ATOM 1472 O O . ASP A 1 191 ? 23.137 6.553 -2.802 1.00 91.62 191 ASP A O 1
ATOM 1476 N N . ARG A 1 192 ? 23.432 4.527 -1.914 1.00 90.81 192 ARG A N 1
ATOM 1477 C CA . ARG A 1 192 ? 24.586 4.875 -1.072 1.00 90.81 192 ARG A CA 1
ATOM 1478 C C . ARG A 1 192 ? 25.899 4.267 -1.565 1.00 90.81 192 ARG A C 1
ATOM 1480 O O . ARG A 1 192 ? 26.892 4.329 -0.843 1.00 90.81 192 ARG A O 1
ATOM 1487 N N . GLY A 1 193 ? 25.914 3.657 -2.751 1.00 91.12 193 GLY A N 1
ATOM 1488 C CA . GLY A 1 193 ? 27.091 2.973 -3.295 1.00 91.12 193 GLY A CA 1
ATOM 1489 C C . GLY A 1 193 ? 27.560 1.790 -2.441 1.00 91.12 193 GLY A C 1
ATOM 1490 O O . GLY A 1 193 ? 28.738 1.437 -2.466 1.00 91.12 193 GLY A O 1
ATOM 1491 N N . LEU A 1 194 ? 26.662 1.203 -1.644 1.00 91.69 194 LEU A N 1
ATOM 1492 C CA . LEU A 1 194 ? 26.947 0.040 -0.810 1.00 91.69 194 LEU A CA 1
ATOM 1493 C C . LEU A 1 194 ? 26.718 -1.257 -1.605 1.00 91.69 194 LEU A C 1
ATOM 1495 O O . LEU A 1 194 ? 25.894 -1.285 -2.523 1.00 91.69 194 LEU A O 1
ATOM 1499 N N . PRO A 1 195 ? 27.410 -2.359 -1.256 1.00 91.75 195 PRO A N 1
ATOM 1500 C CA . PRO A 1 195 ? 27.205 -3.635 -1.926 1.00 91.75 195 PRO A CA 1
ATOM 1501 C C . PRO A 1 195 ? 25.770 -4.135 -1.721 1.00 91.75 195 PRO A C 1
ATOM 1503 O O . PRO A 1 195 ? 25.222 -4.101 -0.615 1.00 91.75 195 PRO A O 1
ATOM 1506 N N . ILE A 1 196 ? 25.164 -4.616 -2.802 1.00 94.19 196 ILE A N 1
ATOM 1507 C CA . ILE A 1 196 ? 23.853 -5.264 -2.788 1.00 94.19 196 ILE A CA 1
ATOM 1508 C C . ILE A 1 196 ? 24.087 -6.756 -2.539 1.00 94.19 196 ILE A C 1
ATOM 1510 O O . ILE A 1 196 ? 24.906 -7.370 -3.217 1.00 94.19 196 ILE A O 1
ATOM 1514 N N . LYS A 1 197 ? 23.414 -7.340 -1.542 1.00 94.62 197 LYS A N 1
ATOM 1515 C CA . LYS A 1 197 ? 23.547 -8.772 -1.237 1.00 94.62 197 LYS A CA 1
ATOM 1516 C C . LYS A 1 197 ? 22.629 -9.592 -2.145 1.00 94.62 197 LYS A C 1
ATOM 1518 O O . LYS A 1 197 ? 21.425 -9.342 -2.157 1.00 94.62 197 LYS A O 1
ATOM 1523 N N . ASP A 1 198 ? 23.155 -10.643 -2.776 1.00 94.50 198 ASP A N 1
ATOM 1524 C CA . ASP A 1 198 ? 22.357 -11.576 -3.596 1.00 94.50 198 ASP A CA 1
ATOM 1525 C C . ASP A 1 198 ? 21.184 -12.192 -2.817 1.00 94.50 198 ASP A C 1
ATOM 1527 O O . ASP A 1 198 ? 20.094 -12.374 -3.352 1.00 94.50 198 ASP A O 1
ATOM 1531 N N . GLY A 1 199 ? 21.353 -12.429 -1.511 1.00 95.81 199 GLY A N 1
ATOM 1532 C CA . GLY A 1 199 ? 20.280 -12.946 -0.657 1.00 95.81 199 GLY A CA 1
ATOM 1533 C C . GLY A 1 199 ? 19.028 -12.057 -0.614 1.00 95.81 199 GLY A C 1
ATOM 1534 O O . GLY A 1 199 ? 17.921 -12.572 -0.447 1.00 95.81 199 GLY A O 1
ATOM 1535 N N . TRP A 1 200 ? 19.163 -10.737 -0.804 1.00 96.75 200 TRP A N 1
ATOM 1536 C CA . TRP A 1 200 ? 18.006 -9.839 -0.885 1.00 96.75 200 TRP A CA 1
ATOM 1537 C C . TRP A 1 200 ? 17.223 -10.058 -2.182 1.00 96.75 200 TRP A C 1
ATOM 1539 O O . TRP A 1 200 ? 15.993 -10.084 -2.150 1.00 96.75 200 TRP A O 1
ATOM 1549 N N . TRP A 1 201 ? 17.919 -10.287 -3.298 1.00 96.69 201 TRP A N 1
ATOM 1550 C CA . TRP A 1 201 ? 17.291 -10.642 -4.569 1.00 96.69 201 TRP A CA 1
ATOM 1551 C C . TRP A 1 201 ? 16.606 -12.002 -4.508 1.00 96.69 201 TRP A C 1
ATOM 1553 O O . TRP A 1 201 ? 15.453 -12.113 -4.915 1.00 96.69 201 TRP A O 1
ATOM 1563 N N . GLU A 1 202 ? 17.265 -13.021 -3.955 1.00 96.94 202 GLU A N 1
ATOM 1564 C CA . GLU A 1 202 ? 16.666 -14.355 -3.826 1.00 96.94 202 GLU A CA 1
ATOM 1565 C C . GLU A 1 202 ? 15.398 -14.329 -2.963 1.00 96.94 202 GLU A C 1
ATOM 1567 O O . GLU A 1 202 ? 14.384 -14.924 -3.330 1.00 96.94 202 GLU A O 1
ATOM 1572 N N . THR A 1 203 ? 15.410 -13.567 -1.865 1.00 96.31 203 THR A N 1
ATOM 1573 C CA . THR A 1 203 ? 14.229 -13.389 -1.004 1.00 96.31 203 THR A CA 1
ATOM 1574 C C . THR A 1 203 ? 13.090 -12.693 -1.753 1.00 96.31 203 THR A C 1
ATOM 1576 O O . THR A 1 203 ? 11.945 -13.145 -1.699 1.00 96.31 203 THR A O 1
ATOM 1579 N N . LEU A 1 204 ? 13.397 -11.624 -2.497 1.00 96.62 204 LEU A N 1
ATOM 1580 C CA . LEU A 1 204 ? 12.430 -10.910 -3.333 1.00 96.62 204 LEU A CA 1
ATOM 1581 C C . LEU A 1 204 ? 11.807 -11.835 -4.388 1.00 96.62 204 LEU A C 1
ATOM 1583 O O . LEU A 1 204 ? 10.586 -11.895 -4.520 1.00 96.62 204 LEU A O 1
ATOM 1587 N N . ILE A 1 205 ? 12.638 -12.581 -5.119 1.00 96.69 205 ILE A N 1
ATOM 1588 C CA . ILE A 1 205 ? 12.212 -13.482 -6.197 1.00 96.69 205 ILE A CA 1
ATOM 1589 C C . ILE A 1 205 ? 11.367 -14.637 -5.643 1.00 96.69 205 ILE A C 1
ATOM 1591 O O . ILE A 1 205 ? 10.358 -14.987 -6.257 1.00 96.69 205 ILE A O 1
ATOM 1595 N N . SER A 1 206 ? 11.740 -15.206 -4.489 1.00 95.19 206 SER A N 1
ATOM 1596 C CA . SER A 1 206 ? 10.951 -16.252 -3.821 1.00 95.19 206 SER A CA 1
ATOM 1597 C C . SER A 1 206 ? 9.544 -15.752 -3.505 1.00 95.19 206 SER A C 1
ATOM 1599 O O . SER A 1 206 ? 8.566 -16.344 -3.959 1.00 95.19 206 SER A O 1
ATOM 1601 N N . LYS A 1 207 ? 9.435 -14.594 -2.838 1.00 93.19 207 LYS A N 1
ATOM 1602 C CA . LYS A 1 207 ? 8.150 -14.004 -2.430 1.00 93.19 207 LYS A CA 1
ATOM 1603 C C . LYS A 1 207 ? 7.223 -13.724 -3.610 1.00 93.19 207 LYS A C 1
ATOM 1605 O O . LYS A 1 207 ? 6.037 -14.035 -3.543 1.00 93.19 207 LYS A O 1
ATOM 1610 N N . LEU A 1 208 ? 7.764 -13.192 -4.708 1.00 93.69 208 LEU A N 1
ATOM 1611 C CA . LEU A 1 208 ? 6.998 -12.947 -5.936 1.00 93.69 208 LEU A CA 1
ATOM 1612 C C . LEU A 1 208 ? 6.475 -14.238 -6.585 1.00 93.69 208 LEU A C 1
ATOM 1614 O O . LEU A 1 208 ? 5.474 -14.201 -7.295 1.00 93.69 208 LEU A O 1
ATOM 1618 N N . GLY A 1 209 ? 7.155 -15.367 -6.369 1.00 92.50 209 GLY A N 1
ATOM 1619 C CA . GLY A 1 209 ? 6.776 -16.670 -6.910 1.00 92.50 209 GLY A CA 1
ATOM 1620 C C . GLY A 1 209 ? 5.865 -17.508 -6.006 1.00 92.50 209 GLY A C 1
ATOM 1621 O O . GLY A 1 209 ? 5.291 -18.481 -6.490 1.00 92.50 209 GLY A O 1
ATOM 1622 N N . GLU A 1 210 ? 5.715 -17.168 -4.725 1.00 90.75 210 GLU A N 1
ATOM 1623 C CA . GLU A 1 210 ? 4.968 -17.966 -3.737 1.00 90.75 210 GLU A CA 1
ATOM 1624 C C . GLU A 1 210 ? 3.445 -17.821 -3.857 1.00 90.75 210 GLU A C 1
ATOM 1626 O O . GLU A 1 210 ? 2.709 -18.784 -3.642 1.00 90.75 210 GLU A O 1
ATOM 1631 N N . ARG A 1 211 ? 2.961 -16.633 -4.227 1.00 87.25 211 ARG A N 1
ATOM 1632 C CA . ARG A 1 211 ? 1.531 -16.302 -4.317 1.00 87.25 211 ARG A CA 1
ATOM 1633 C C . ARG A 1 211 ? 1.254 -15.344 -5.479 1.00 87.25 211 ARG A C 1
ATOM 1635 O O . ARG A 1 211 ? 2.189 -14.694 -5.946 1.00 87.25 211 ARG A O 1
ATOM 1642 N N . PRO A 1 212 ? -0.011 -15.193 -5.921 1.00 89.00 212 PRO A N 1
ATOM 1643 C CA . PRO A 1 212 ? -0.388 -14.079 -6.781 1.00 89.00 212 PRO A CA 1
ATOM 1644 C C . PRO A 1 212 ? 0.107 -12.757 -6.184 1.00 89.00 212 PRO A C 1
ATOM 1646 O O . PRO A 1 212 ? -0.142 -12.469 -5.008 1.00 89.00 212 PRO A O 1
ATOM 1649 N N . VAL A 1 213 ? 0.843 -11.988 -6.986 1.00 89.44 213 VAL A N 1
ATOM 1650 C CA . VAL A 1 213 ? 1.454 -10.732 -6.538 1.00 89.44 213 VAL A CA 1
ATOM 1651 C C . VAL A 1 213 ? 0.392 -9.732 -6.105 1.00 89.44 213 VAL A C 1
ATOM 1653 O O . VAL A 1 213 ? -0.673 -9.671 -6.703 1.00 89.44 213 VAL A O 1
ATOM 1656 N N . SER A 1 214 ? 0.678 -8.933 -5.084 1.00 87.50 214 SER A N 1
ATOM 1657 C CA . SER A 1 214 ? -0.175 -7.823 -4.652 1.00 87.50 214 SER A CA 1
ATOM 1658 C C . SER A 1 214 ? 0.156 -6.521 -5.394 1.00 87.50 214 SER A C 1
ATOM 1660 O O . SER A 1 214 ? 1.181 -6.407 -6.068 1.00 87.50 214 SER A O 1
ATOM 1662 N N . SER A 1 215 ? -0.663 -5.479 -5.216 1.00 87.38 215 SER A N 1
ATOM 1663 C CA . SER A 1 215 ? -0.323 -4.130 -5.698 1.00 87.38 215 SER A CA 1
ATOM 1664 C C . SER A 1 215 ? 0.981 -3.592 -5.091 1.00 87.38 215 SER A C 1
ATOM 1666 O O . SER A 1 215 ? 1.678 -2.802 -5.729 1.00 87.38 215 SER A O 1
ATOM 1668 N N . VAL A 1 216 ? 1.326 -4.025 -3.873 1.00 90.00 216 VAL A N 1
ATOM 1669 C CA . VAL A 1 216 ? 2.569 -3.651 -3.183 1.00 90.00 216 VAL A CA 1
ATOM 1670 C C . VAL A 1 216 ? 3.771 -4.301 -3.867 1.00 90.00 216 VAL A C 1
ATOM 1672 O O . VAL A 1 216 ? 4.762 -3.628 -4.139 1.00 90.00 216 VAL A O 1
ATOM 1675 N N . ASP A 1 217 ? 3.655 -5.574 -4.243 1.00 92.31 217 ASP A N 1
ATOM 1676 C CA . ASP A 1 217 ? 4.701 -6.307 -4.964 1.00 92.31 217 ASP A CA 1
ATOM 1677 C C . ASP A 1 217 ? 4.955 -5.716 -6.363 1.00 92.31 217 ASP A C 1
ATOM 1679 O O . ASP A 1 217 ? 6.101 -5.538 -6.778 1.00 92.31 217 ASP A O 1
ATOM 1683 N N . VAL A 1 218 ? 3.890 -5.335 -7.080 1.00 92.81 218 VAL A N 1
ATOM 1684 C CA . VAL A 1 218 ? 4.008 -4.647 -8.380 1.00 92.81 218 VAL A CA 1
ATOM 1685 C C . VAL A 1 218 ? 4.674 -3.277 -8.220 1.00 92.81 218 VAL A C 1
ATOM 1687 O O . VAL A 1 218 ? 5.525 -2.906 -9.029 1.00 92.81 218 VAL A O 1
ATOM 1690 N N . SER A 1 219 ? 4.337 -2.542 -7.156 1.00 92.81 219 SER A N 1
ATOM 1691 C CA . SER A 1 219 ? 4.977 -1.259 -6.841 1.00 92.81 219 SER A CA 1
ATOM 1692 C C . SER A 1 219 ? 6.464 -1.426 -6.514 1.00 92.81 219 SER A C 1
ATOM 1694 O O . SER A 1 219 ? 7.268 -0.595 -6.928 1.00 92.81 219 SER A O 1
ATOM 1696 N N . ALA A 1 220 ? 6.850 -2.518 -5.846 1.00 94.94 220 ALA A N 1
ATOM 1697 C CA . ALA A 1 220 ? 8.250 -2.845 -5.587 1.00 94.94 220 ALA A CA 1
ATOM 1698 C C . ALA A 1 220 ? 9.032 -3.055 -6.900 1.00 94.94 220 ALA A C 1
ATOM 1700 O O . ALA A 1 220 ? 10.087 -2.452 -7.098 1.00 94.94 220 ALA A O 1
ATOM 1701 N N . LEU A 1 221 ? 8.492 -3.835 -7.844 1.00 95.62 221 LEU A N 1
ATOM 1702 C CA . LEU A 1 221 ? 9.109 -4.018 -9.166 1.00 95.62 221 LEU A CA 1
ATOM 1703 C C . LEU A 1 221 ? 9.243 -2.693 -9.932 1.00 95.62 221 LEU A C 1
ATOM 1705 O O . LEU A 1 221 ? 10.298 -2.419 -10.503 1.00 95.62 221 LEU A O 1
ATOM 1709 N N . GLY A 1 222 ? 8.213 -1.843 -9.888 1.00 94.94 222 GLY A N 1
ATOM 1710 C CA . GLY A 1 222 ? 8.272 -0.494 -10.455 1.00 94.94 222 GLY A CA 1
ATOM 1711 C C . GLY A 1 222 ? 9.349 0.380 -9.799 1.00 94.94 222 GLY A C 1
ATOM 1712 O O . GLY A 1 222 ? 10.073 1.088 -10.493 1.00 94.94 222 GLY A O 1
ATOM 1713 N N . GLY A 1 223 ? 9.517 0.287 -8.477 1.00 94.50 223 GLY A N 1
ATOM 1714 C CA . GLY A 1 223 ? 10.577 0.978 -7.738 1.00 94.50 223 GLY A CA 1
ATOM 1715 C C . GLY A 1 223 ? 11.987 0.531 -8.138 1.00 94.50 223 GLY A C 1
ATOM 1716 O O . GLY A 1 223 ? 12.883 1.368 -8.250 1.00 94.50 223 GLY A O 1
ATOM 1717 N N . LEU A 1 224 ? 12.190 -0.763 -8.413 1.00 95.44 224 LEU A N 1
ATOM 1718 C CA . LEU A 1 224 ? 13.459 -1.280 -8.945 1.00 95.44 224 LEU A CA 1
ATOM 1719 C C . LEU A 1 224 ? 13.730 -0.773 -10.362 1.00 95.44 224 LEU A C 1
ATOM 1721 O O . LEU A 1 224 ? 14.837 -0.313 -10.635 1.00 95.44 224 LEU A O 1
ATOM 1725 N N . MET A 1 225 ? 12.720 -0.802 -11.238 1.00 94.56 225 MET A N 1
ATOM 1726 C CA . MET A 1 225 ? 12.838 -0.232 -12.583 1.00 94.56 225 MET A CA 1
ATOM 1727 C C . MET A 1 225 ? 13.213 1.249 -12.528 1.00 94.56 225 MET A C 1
ATOM 1729 O O . MET A 1 225 ? 14.201 1.644 -13.138 1.00 94.56 225 MET A O 1
ATOM 1733 N N . ALA A 1 226 ? 12.504 2.046 -11.726 1.00 93.50 226 ALA A N 1
ATOM 1734 C CA . ALA A 1 226 ? 12.808 3.463 -11.550 1.00 93.50 226 ALA A CA 1
ATOM 1735 C C . ALA A 1 226 ? 14.227 3.688 -10.996 1.00 93.50 226 ALA A C 1
ATOM 1737 O O . ALA A 1 226 ? 14.890 4.660 -11.357 1.00 93.50 226 ALA A O 1
ATOM 1738 N N . CYS A 1 227 ? 14.727 2.791 -10.140 1.00 92.31 227 CYS A N 1
ATOM 1739 C CA . CYS A 1 227 ? 16.104 2.857 -9.654 1.00 92.31 227 CYS A CA 1
ATOM 1740 C C . CYS A 1 227 ? 17.131 2.666 -10.786 1.00 92.31 227 CYS A C 1
ATOM 1742 O O . CYS A 1 227 ? 18.153 3.356 -10.805 1.00 92.31 227 CYS A O 1
ATOM 1744 N N . PHE A 1 228 ? 16.863 1.769 -11.744 1.00 90.88 228 PHE A N 1
ATOM 1745 C CA . PHE A 1 228 ? 17.703 1.577 -12.933 1.00 90.88 228 PHE A CA 1
ATOM 1746 C C . PHE A 1 228 ? 17.590 2.738 -13.921 1.00 90.88 228 PHE A C 1
ATOM 1748 O O . PHE A 1 228 ? 18.604 3.195 -14.442 1.00 90.88 228 PHE A O 1
ATOM 1755 N N . GLU A 1 229 ? 16.378 3.229 -14.175 1.00 90.62 229 GLU A N 1
ATOM 1756 C CA . GLU A 1 229 ? 16.126 4.334 -15.109 1.00 90.62 229 GLU A CA 1
ATOM 1757 C C . GLU A 1 229 ? 16.816 5.627 -14.665 1.00 90.62 229 GLU A C 1
ATOM 1759 O O . GLU A 1 229 ? 17.385 6.341 -15.488 1.00 90.62 229 GLU A O 1
ATOM 1764 N N . ASN A 1 230 ? 16.838 5.892 -13.356 1.00 91.38 230 ASN A N 1
ATOM 1765 C CA . ASN A 1 230 ? 17.500 7.064 -12.784 1.00 91.38 230 ASN A CA 1
ATOM 1766 C C . ASN A 1 230 ? 19.014 6.876 -12.564 1.00 91.38 230 ASN A C 1
ATOM 1768 O O . ASN A 1 230 ? 19.667 7.780 -12.047 1.00 91.38 230 ASN A O 1
ATOM 1772 N N . GLY A 1 231 ? 19.582 5.716 -12.915 1.00 89.06 231 GLY A N 1
ATOM 1773 C CA . GLY A 1 231 ? 21.010 5.421 -12.741 1.00 89.06 231 GLY A CA 1
ATOM 1774 C C . GLY A 1 231 ? 21.469 5.285 -11.283 1.00 89.06 231 GLY A C 1
ATOM 1775 O O . GLY A 1 231 ? 22.668 5.329 -11.019 1.00 89.06 231 GLY A O 1
ATOM 1776 N N . VAL A 1 232 ? 20.533 5.129 -10.342 1.00 88.50 232 VAL A N 1
ATOM 1777 C CA . VAL A 1 232 ? 20.806 4.967 -8.903 1.00 88.50 232 VAL A CA 1
ATOM 1778 C C . VAL A 1 232 ? 21.262 3.538 -8.609 1.00 88.50 232 VAL A C 1
ATOM 1780 O O . VAL A 1 232 ? 22.226 3.317 -7.880 1.00 88.50 232 VAL A O 1
ATOM 1783 N 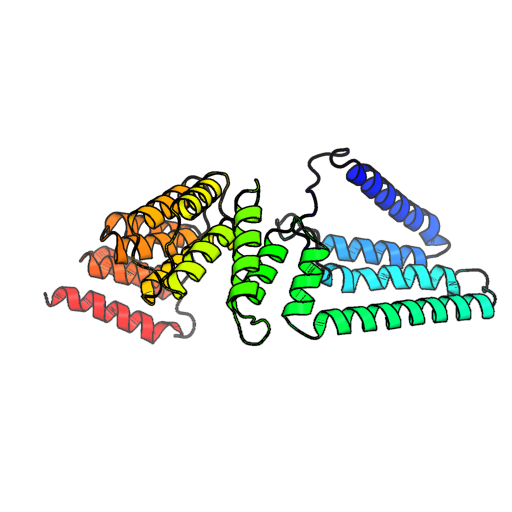N . CYS A 1 233 ? 20.585 2.555 -9.201 1.00 87.94 233 CYS A N 1
ATOM 1784 C CA . CYS A 1 233 ? 20.956 1.152 -9.095 1.00 87.94 233 CYS A CA 1
ATOM 1785 C C . CYS A 1 233 ? 21.800 0.729 -10.299 1.00 87.94 233 CYS A C 1
ATOM 1787 O O . CYS A 1 233 ? 21.462 1.037 -11.443 1.00 87.94 233 CYS A O 1
ATOM 1789 N N . SER A 1 234 ? 22.867 -0.041 -10.052 1.00 84.31 234 SER A N 1
ATOM 1790 C CA . SER A 1 234 ? 23.579 -0.736 -11.126 1.00 84.31 234 SER A CA 1
ATOM 1791 C C . SER A 1 234 ? 22.608 -1.660 -11.849 1.00 84.31 234 SER A C 1
ATOM 1793 O O . SER A 1 234 ? 21.885 -2.416 -11.198 1.00 84.31 234 SER A O 1
ATOM 1795 N N . VAL A 1 235 ? 22.596 -1.600 -13.179 1.00 80.44 235 VAL A N 1
ATOM 1796 C CA . VAL A 1 235 ? 21.671 -2.389 -13.992 1.00 80.44 235 VAL A CA 1
ATOM 1797 C C . VAL A 1 235 ? 21.962 -3.879 -13.797 1.00 80.44 235 VAL A C 1
ATOM 1799 O O . VAL A 1 235 ? 22.949 -4.401 -14.309 1.00 80.44 235 VAL A O 1
ATOM 1802 N N . ASP A 1 236 ? 21.072 -4.556 -13.078 1.00 88.81 236 ASP A N 1
ATOM 1803 C CA . ASP A 1 236 ? 21.104 -6.000 -12.859 1.00 88.81 236 ASP A CA 1
ATOM 1804 C C . ASP A 1 236 ? 19.927 -6.652 -13.587 1.00 88.81 236 ASP A C 1
ATOM 1806 O O . ASP A 1 236 ? 18.875 -6.970 -13.024 1.00 88.81 236 ASP A O 1
ATOM 1810 N N . VAL A 1 237 ? 20.098 -6.781 -14.905 1.00 90.50 237 VAL A N 1
ATOM 1811 C CA . VAL A 1 237 ? 19.063 -7.318 -15.797 1.00 90.50 237 VAL A CA 1
ATOM 1812 C C . VAL A 1 237 ? 18.700 -8.752 -15.413 1.00 90.50 237 VAL A C 1
ATOM 1814 O O . VAL A 1 237 ? 17.534 -9.127 -15.498 1.00 90.50 237 VAL A O 1
ATOM 1817 N N . ALA A 1 238 ? 19.677 -9.549 -14.971 1.00 94.19 238 ALA A N 1
ATOM 1818 C CA . ALA A 1 238 ? 19.479 -10.962 -14.677 1.00 94.19 238 ALA A CA 1
ATOM 1819 C C . ALA A 1 238 ? 18.552 -11.167 -13.473 1.00 94.19 238 ALA A C 1
ATOM 1821 O O . ALA A 1 238 ? 17.601 -11.950 -13.554 1.00 94.19 238 ALA A O 1
ATOM 1822 N N . HIS A 1 239 ? 18.786 -10.450 -12.370 1.00 95.69 239 HIS A N 1
ATOM 1823 C CA . HIS A 1 239 ? 17.917 -10.557 -11.202 1.00 95.69 239 HIS A CA 1
ATOM 1824 C C . HIS A 1 239 ? 16.527 -9.967 -11.456 1.00 95.69 239 HIS A C 1
ATOM 1826 O O . HIS A 1 239 ? 15.530 -10.591 -11.081 1.00 95.69 239 HIS A O 1
ATOM 1832 N N . LEU A 1 240 ? 16.428 -8.819 -12.137 1.00 95.00 240 LEU A N 1
ATOM 1833 C CA . LEU A 1 240 ? 15.125 -8.210 -12.408 1.00 95.00 240 LEU A CA 1
ATOM 1834 C C . LEU A 1 240 ? 14.284 -9.038 -13.398 1.00 95.00 240 LEU A C 1
ATOM 1836 O O . LEU A 1 240 ? 13.079 -9.180 -13.195 1.00 95.00 240 LEU A O 1
ATOM 1840 N N . ASP A 1 241 ? 14.898 -9.671 -14.403 1.00 96.31 241 ASP A N 1
ATOM 1841 C CA . ASP A 1 241 ? 14.204 -10.619 -15.287 1.00 96.31 241 ASP A CA 1
ATOM 1842 C C . ASP A 1 241 ? 13.669 -11.829 -14.511 1.00 96.31 241 ASP A C 1
ATOM 1844 O O . ASP A 1 241 ? 12.503 -12.202 -14.654 1.00 96.31 241 ASP A O 1
ATOM 1848 N N . ARG A 1 242 ? 14.479 -12.410 -13.613 1.00 97.56 242 ARG A N 1
ATOM 1849 C CA . ARG A 1 242 ? 14.019 -13.489 -12.723 1.00 97.56 242 ARG A CA 1
ATOM 1850 C C . ARG A 1 242 ? 12.855 -13.042 -11.837 1.00 97.56 242 ARG A C 1
ATOM 1852 O O . ARG A 1 242 ? 11.931 -13.828 -11.635 1.00 97.56 242 ARG A O 1
ATOM 1859 N N . ALA A 1 243 ? 12.877 -11.806 -11.341 1.00 96.69 243 ALA A N 1
ATOM 1860 C CA . ALA A 1 243 ? 11.807 -11.246 -10.521 1.00 96.69 243 ALA A CA 1
ATOM 1861 C C . ALA A 1 243 ? 10.496 -11.089 -11.310 1.00 96.69 243 ALA A C 1
ATOM 1863 O O . ALA A 1 243 ? 9.453 -11.551 -10.848 1.00 96.69 243 ALA A O 1
ATOM 1864 N N . PHE A 1 244 ? 10.536 -10.536 -12.528 1.00 96.19 244 PHE A N 1
ATOM 1865 C CA . PHE A 1 244 ? 9.353 -10.450 -13.394 1.00 96.19 244 PHE A CA 1
ATOM 1866 C C . PHE A 1 244 ? 8.813 -11.826 -13.793 1.00 96.19 244 PHE A C 1
ATOM 1868 O O . PHE A 1 244 ? 7.602 -12.060 -13.739 1.00 96.19 244 PHE A O 1
ATOM 1875 N N . LYS A 1 245 ? 9.700 -12.766 -14.136 1.00 95.75 245 LYS A N 1
ATOM 1876 C CA . LYS A 1 245 ? 9.316 -14.153 -14.425 1.00 95.75 245 LYS A CA 1
ATOM 1877 C C . LYS A 1 245 ? 8.669 -14.822 -13.224 1.00 95.75 245 LYS A C 1
ATOM 1879 O O . LYS A 1 245 ? 7.711 -15.556 -13.412 1.00 95.75 245 LYS A O 1
ATOM 1884 N N . ALA A 1 246 ? 9.159 -14.584 -12.006 1.00 95.69 246 ALA A N 1
ATOM 1885 C CA . ALA A 1 246 ? 8.540 -15.104 -10.788 1.00 95.69 246 ALA A CA 1
ATOM 1886 C C . ALA A 1 246 ? 7.151 -14.490 -10.553 1.00 95.69 246 ALA A C 1
ATOM 1888 O O . ALA A 1 246 ? 6.190 -15.233 -10.363 1.00 95.69 246 ALA A O 1
ATOM 1889 N N . ALA A 1 247 ? 7.035 -13.164 -10.670 1.00 94.25 247 ALA 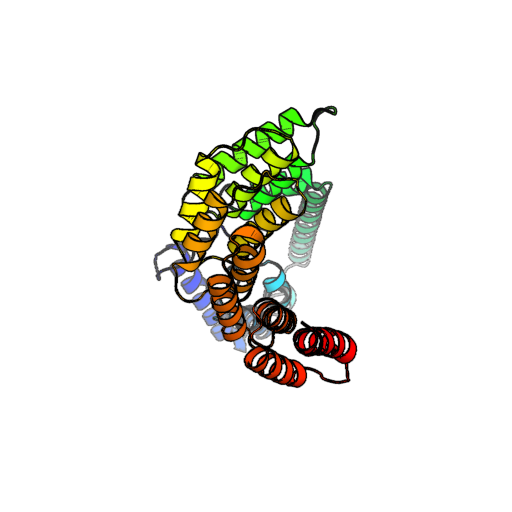A N 1
ATOM 1890 C CA . ALA A 1 247 ? 5.792 -12.418 -10.470 1.00 94.25 247 ALA A CA 1
ATOM 1891 C C . ALA A 1 247 ? 4.668 -12.803 -11.448 1.00 94.25 247 ALA A C 1
ATOM 1893 O O . ALA A 1 247 ? 3.488 -12.684 -11.124 1.00 94.25 247 ALA A O 1
ATOM 1894 N N . THR A 1 248 ? 5.022 -13.271 -12.647 1.00 93.38 248 THR A N 1
ATOM 1895 C CA . THR A 1 248 ? 4.072 -13.660 -13.702 1.00 93.38 248 THR A CA 1
ATOM 1896 C C . THR A 1 248 ? 3.726 -15.154 -13.712 1.00 93.38 248 THR A C 1
ATOM 1898 O O . THR A 1 248 ? 2.942 -15.584 -14.556 1.00 93.38 248 THR A O 1
ATOM 1901 N N . ARG A 1 249 ? 4.246 -15.960 -12.769 1.00 91.06 249 ARG A N 1
ATOM 1902 C CA . ARG A 1 249 ? 3.947 -17.409 -12.685 1.00 91.06 249 ARG A CA 1
ATOM 1903 C C . ARG A 1 249 ? 2.491 -17.715 -12.361 1.00 91.06 249 ARG A C 1
ATOM 1905 O O . ARG A 1 249 ? 1.984 -18.757 -12.774 1.00 91.06 249 ARG A O 1
ATOM 1912 N N . HIS A 1 250 ? 1.840 -16.851 -11.588 1.00 85.88 250 HIS A N 1
ATOM 1913 C CA . HIS A 1 250 ? 0.475 -17.076 -11.126 1.00 85.88 250 HIS A CA 1
ATOM 1914 C C . HIS A 1 250 ? -0.545 -16.497 -12.116 1.00 85.88 250 HIS A C 1
ATOM 1916 O O . HIS A 1 250 ? -0.387 -15.357 -12.563 1.00 85.88 250 HIS A O 1
ATOM 1922 N N . PRO A 1 251 ? -1.613 -17.242 -12.460 1.00 76.31 251 PRO A N 1
ATOM 1923 C CA . PRO A 1 251 ? -2.678 -16.722 -13.308 1.00 76.31 251 PRO A CA 1
ATOM 1924 C C . PRO A 1 251 ? -3.426 -15.582 -12.598 1.00 76.31 251 PRO A C 1
ATOM 1926 O O . PRO A 1 251 ? -3.655 -15.639 -11.393 1.00 76.31 251 PRO A O 1
ATOM 1929 N N . GLY A 1 252 ? -3.848 -14.560 -13.351 1.00 66.25 252 GLY A N 1
ATOM 1930 C CA . GLY A 1 252 ? -4.632 -13.439 -12.807 1.00 66.25 252 GLY A CA 1
ATOM 1931 C C . GLY A 1 252 ? -3.831 -12.190 -12.413 1.00 66.25 252 GLY A C 1
ATOM 1932 O O . GLY A 1 252 ? -4.200 -11.504 -11.467 1.00 66.25 252 GLY A O 1
ATOM 1933 N N . GLY A 1 253 ? -2.751 -11.878 -13.136 1.00 67.19 253 GLY A N 1
ATOM 1934 C CA . GLY A 1 253 ? -1.925 -10.694 -12.877 1.00 67.19 253 GLY A CA 1
ATOM 1935 C C . GLY A 1 253 ? -2.629 -9.345 -13.097 1.00 67.19 253 GLY A C 1
ATOM 1936 O O . GLY A 1 253 ? -3.551 -9.210 -13.902 1.00 67.19 253 GLY A O 1
ATOM 1937 N N . TYR A 1 254 ? -2.134 -8.322 -12.401 1.00 79.50 254 TYR A N 1
ATOM 1938 C CA . TYR A 1 254 ? -2.560 -6.930 -12.549 1.00 79.50 254 TYR A CA 1
ATOM 1939 C C . TYR A 1 254 ? -2.072 -6.345 -13.880 1.00 79.50 254 TYR A C 1
ATOM 1941 O O . TYR A 1 254 ? -0.927 -6.568 -14.270 1.00 79.50 254 TYR A O 1
ATOM 1949 N N . ALA A 1 255 ? -2.891 -5.528 -14.551 1.00 90.50 255 ALA A N 1
ATOM 1950 C CA . ALA A 1 255 ? -2.507 -4.866 -15.805 1.00 90.50 255 ALA A CA 1
ATOM 1951 C C . ALA A 1 255 ? -1.164 -4.119 -15.694 1.00 90.50 255 ALA A C 1
ATOM 1953 O O . ALA A 1 255 ? -0.324 -4.192 -16.590 1.00 90.50 255 ALA A O 1
ATOM 1954 N N . GLN A 1 256 ? -0.930 -3.471 -14.550 1.00 91.69 256 GLN A N 1
ATOM 1955 C CA . GLN A 1 256 ? 0.304 -2.745 -14.264 1.00 91.69 256 GLN A CA 1
ATOM 1956 C C . GLN A 1 256 ? 1.547 -3.650 -14.225 1.00 91.69 256 GLN A C 1
ATOM 1958 O O . GLN A 1 256 ? 2.596 -3.227 -14.699 1.00 91.69 256 GLN A O 1
ATOM 1963 N N . LEU A 1 257 ? 1.444 -4.893 -13.732 1.00 94.25 257 LEU A N 1
ATOM 1964 C CA . LEU A 1 257 ? 2.564 -5.846 -13.744 1.00 94.25 257 LEU A CA 1
ATOM 1965 C C . LEU A 1 257 ? 3.024 -6.114 -15.176 1.00 94.25 257 LEU A C 1
ATOM 1967 O O . LEU A 1 257 ? 4.207 -6.014 -15.487 1.00 94.25 257 LEU A O 1
ATOM 1971 N N . PHE A 1 258 ? 2.069 -6.439 -16.044 1.00 94.81 258 PHE A N 1
ATOM 1972 C CA . PHE A 1 258 ? 2.336 -6.757 -17.440 1.00 94.81 258 PHE A CA 1
ATOM 1973 C C . PHE A 1 258 ? 2.834 -5.532 -18.217 1.00 94.81 258 PHE A C 1
ATOM 1975 O O . PHE A 1 258 ? 3.725 -5.652 -19.054 1.00 94.81 258 PHE A O 1
ATOM 1982 N N . SER A 1 259 ? 2.322 -4.340 -17.897 1.00 94.00 259 SER A N 1
ATOM 1983 C CA . SER A 1 259 ? 2.806 -3.082 -18.475 1.00 94.00 259 SER A CA 1
ATOM 1984 C C . SER A 1 259 ? 4.265 -2.805 -18.088 1.00 94.00 259 SER A C 1
ATOM 1986 O O . SER A 1 259 ? 5.081 -2.504 -18.959 1.00 94.00 259 SER A O 1
ATOM 1988 N N . LEU A 1 260 ? 4.625 -2.980 -16.809 1.00 94.44 260 LEU A N 1
ATOM 1989 C CA . LEU A 1 260 ? 6.008 -2.850 -16.337 1.00 94.44 260 LEU A CA 1
ATOM 1990 C C . LEU A 1 260 ? 6.922 -3.900 -16.974 1.00 94.44 260 LEU A C 1
ATOM 1992 O O . LEU A 1 260 ? 8.003 -3.559 -17.452 1.00 94.44 260 LEU A O 1
ATOM 1996 N N . TYR A 1 261 ? 6.479 -5.158 -17.053 1.00 95.38 261 TYR A N 1
ATOM 1997 C CA . TYR A 1 261 ? 7.297 -6.206 -17.656 1.00 95.38 261 TYR A CA 1
ATOM 1998 C C . TYR A 1 261 ? 7.514 -5.965 -19.155 1.00 95.38 261 TYR A C 1
ATOM 2000 O O . TYR A 1 261 ? 8.625 -6.134 -19.651 1.00 95.38 261 TYR A O 1
ATOM 2008 N N . GLY A 1 262 ? 6.490 -5.492 -19.872 1.00 94.94 262 GLY A N 1
ATOM 2009 C CA . GLY A 1 262 ? 6.615 -5.120 -21.281 1.00 94.94 262 GLY A CA 1
ATOM 2010 C C . GLY A 1 262 ? 7.628 -3.995 -21.508 1.00 94.94 262 GLY A C 1
ATOM 2011 O O . GLY A 1 262 ? 8.473 -4.090 -22.400 1.00 94.94 262 GLY A O 1
ATOM 2012 N N . GLN A 1 263 ? 7.606 -2.965 -20.657 1.00 93.69 263 GLN A N 1
ATOM 2013 C CA . GLN A 1 263 ? 8.592 -1.879 -20.684 1.00 93.69 263 GLN A CA 1
ATOM 2014 C C . GLN A 1 263 ? 10.005 -2.389 -20.383 1.00 93.69 263 GLN A C 1
ATOM 2016 O O . GLN A 1 263 ? 10.945 -2.054 -21.104 1.00 93.69 263 GLN A O 1
ATOM 2021 N N . PHE A 1 264 ? 10.158 -3.239 -19.365 1.00 95.25 264 PHE A N 1
ATOM 2022 C CA . PHE A 1 264 ? 11.439 -3.854 -19.031 1.00 95.25 264 PHE A CA 1
ATOM 2023 C C . PHE A 1 264 ? 11.988 -4.705 -20.188 1.00 95.25 264 PHE A C 1
ATOM 2025 O O . PHE A 1 264 ? 13.156 -4.566 -20.560 1.00 95.25 264 PHE A O 1
ATOM 2032 N N . ALA A 1 265 ? 11.142 -5.529 -20.810 1.00 95.94 265 ALA A N 1
ATOM 2033 C CA . ALA A 1 265 ? 11.523 -6.372 -21.936 1.00 95.94 265 ALA A CA 1
ATOM 2034 C C . ALA A 1 265 ? 12.007 -5.545 -23.138 1.00 95.94 265 ALA A C 1
ATOM 2036 O O . ALA A 1 265 ? 13.052 -5.841 -23.720 1.00 95.94 265 ALA A O 1
ATOM 2037 N N . PHE A 1 266 ? 11.312 -4.452 -23.458 1.00 93.69 266 PHE A N 1
ATOM 2038 C CA . PHE A 1 266 ? 11.700 -3.568 -24.554 1.00 93.69 266 PHE A CA 1
ATOM 2039 C C . PHE A 1 266 ? 12.985 -2.780 -24.251 1.00 93.69 266 PHE A C 1
ATOM 2041 O O . PHE A 1 266 ? 13.918 -2.745 -25.060 1.00 93.69 266 PHE A O 1
ATOM 2048 N N . ASN A 1 267 ? 13.057 -2.155 -23.073 1.00 91.12 267 ASN A N 1
ATOM 2049 C CA . ASN A 1 267 ? 14.125 -1.215 -22.738 1.00 91.12 267 ASN A CA 1
ATOM 2050 C C . ASN A 1 267 ? 15.429 -1.914 -22.338 1.00 91.12 267 ASN A C 1
ATOM 2052 O O . ASN A 1 267 ? 16.499 -1.449 -22.741 1.00 91.12 267 ASN A O 1
ATOM 2056 N N . TYR A 1 268 ? 15.353 -3.030 -21.609 1.00 92.81 268 TYR A N 1
ATOM 2057 C CA . TYR A 1 268 ? 16.516 -3.688 -21.004 1.00 92.81 268 TYR A CA 1
ATOM 2058 C C . TYR A 1 268 ? 16.836 -5.043 -21.633 1.00 92.81 268 TYR A C 1
ATOM 2060 O O . TYR A 1 268 ? 17.994 -5.274 -21.972 1.00 92.81 268 TYR A O 1
ATOM 2068 N N . LEU A 1 269 ? 15.840 -5.912 -21.852 1.00 94.44 269 LEU A N 1
ATOM 2069 C CA . LEU A 1 269 ? 16.084 -7.220 -22.487 1.00 94.44 269 LEU A CA 1
ATOM 2070 C C . LEU A 1 269 ? 16.301 -7.119 -24.000 1.00 94.44 269 LEU A C 1
ATOM 2072 O O . LEU A 1 269 ? 16.863 -8.034 -24.595 1.00 94.44 269 LEU A O 1
ATOM 2076 N N . LYS A 1 270 ? 15.858 -6.016 -24.619 1.00 94.12 270 LYS A N 1
ATOM 2077 C CA . LYS A 1 270 ? 15.788 -5.857 -26.082 1.00 94.12 270 LYS A CA 1
ATOM 2078 C C . LYS A 1 270 ? 14.956 -6.958 -26.753 1.00 94.12 270 LYS A C 1
ATOM 2080 O O . LYS A 1 270 ? 15.116 -7.222 -27.942 1.00 94.12 270 LYS A O 1
ATOM 2085 N N . ASP A 1 271 ? 14.023 -7.546 -26.006 1.00 95.50 271 ASP A N 1
ATOM 2086 C CA . ASP A 1 271 ? 13.103 -8.576 -26.476 1.00 95.50 271 ASP A CA 1
ATOM 2087 C C . ASP A 1 271 ? 11.763 -7.927 -26.840 1.00 95.50 271 ASP A C 1
ATOM 2089 O O . ASP A 1 271 ? 10.901 -7.664 -25.997 1.00 95.50 271 ASP A O 1
ATOM 2093 N N . SER A 1 272 ? 11.617 -7.608 -28.125 1.00 93.38 272 SER A N 1
ATOM 2094 C CA . SER A 1 272 ? 10.425 -6.927 -28.641 1.00 93.38 272 SER A CA 1
ATOM 2095 C C . SER A 1 272 ? 9.209 -7.847 -28.760 1.00 93.38 272 SER A C 1
ATOM 2097 O O . SER A 1 272 ? 8.083 -7.349 -28.792 1.00 93.38 272 SER A O 1
ATOM 2099 N N . ASP A 1 273 ? 9.416 -9.165 -28.838 1.00 94.25 273 ASP A N 1
ATOM 2100 C CA . ASP A 1 273 ? 8.324 -10.137 -28.878 1.00 94.25 273 ASP A CA 1
ATOM 2101 C C . ASP A 1 273 ? 7.694 -10.273 -27.498 1.00 94.25 273 ASP A C 1
ATOM 2103 O O . ASP A 1 273 ? 6.482 -10.087 -27.355 1.00 94.25 273 ASP A O 1
ATOM 2107 N N . LEU A 1 274 ? 8.529 -10.461 -26.475 1.00 95.75 274 LEU A N 1
ATOM 2108 C CA . LEU A 1 274 ? 8.082 -10.476 -25.090 1.00 95.75 274 LEU A CA 1
ATOM 2109 C C . LEU A 1 274 ? 7.428 -9.144 -24.704 1.00 95.75 274 LEU A C 1
ATOM 2111 O O . LEU A 1 274 ? 6.352 -9.133 -24.109 1.00 95.75 274 LEU A O 1
ATOM 2115 N N . ALA A 1 275 ? 8.019 -8.008 -25.089 1.00 96.12 275 ALA A N 1
ATOM 2116 C CA . ALA A 1 275 ? 7.438 -6.696 -24.814 1.00 96.12 275 ALA A CA 1
ATOM 2117 C C . ALA A 1 275 ? 6.011 -6.547 -25.364 1.00 96.12 275 ALA A C 1
ATOM 2119 O O . ALA A 1 275 ? 5.133 -5.993 -24.693 1.00 96.12 275 ALA A O 1
ATOM 2120 N N . GLU A 1 276 ? 5.766 -7.048 -26.577 1.00 95.50 276 GLU A N 1
ATOM 2121 C CA . GLU A 1 276 ? 4.453 -6.971 -27.217 1.00 95.50 276 GLU A CA 1
ATOM 2122 C C . GLU A 1 276 ? 3.460 -7.901 -26.527 1.00 95.50 276 GLU A C 1
ATOM 2124 O O . GLU A 1 276 ? 2.336 -7.488 -26.227 1.00 95.50 276 GLU A O 1
ATOM 2129 N N . GLU A 1 277 ? 3.883 -9.129 -26.228 1.00 94.94 277 GLU A N 1
ATOM 2130 C CA . GLU A 1 277 ? 3.072 -10.111 -25.516 1.00 94.94 277 GLU A CA 1
ATOM 2131 C C . GLU A 1 277 ? 2.581 -9.561 -24.170 1.00 94.94 277 GLU A C 1
ATOM 2133 O O . GLU A 1 277 ? 1.372 -9.548 -23.906 1.00 94.94 277 GLU A O 1
ATOM 2138 N N . GLN A 1 278 ? 3.502 -9.041 -23.353 1.00 95.31 278 GLN A N 1
ATOM 2139 C CA . GLN A 1 278 ? 3.189 -8.495 -22.033 1.00 95.31 278 GLN A CA 1
ATOM 2140 C C . GLN A 1 278 ? 2.318 -7.236 -22.138 1.00 95.31 278 GLN A C 1
ATOM 2142 O O . GLN A 1 278 ? 1.322 -7.101 -21.429 1.00 95.31 278 GLN A O 1
ATOM 2147 N N . THR A 1 279 ? 2.587 -6.344 -23.093 1.00 95.56 279 THR A N 1
ATOM 2148 C CA . THR A 1 279 ? 1.758 -5.141 -23.285 1.00 95.56 279 THR A CA 1
ATOM 2149 C C . THR A 1 279 ? 0.325 -5.496 -23.707 1.00 95.56 279 THR A C 1
ATOM 2151 O O . THR A 1 279 ? -0.644 -4.908 -23.224 1.00 95.56 279 THR A O 1
ATOM 215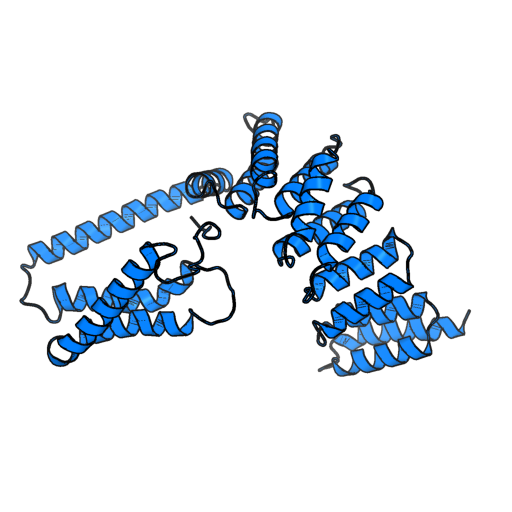4 N N . ARG A 1 280 ? 0.144 -6.507 -24.566 1.00 95.00 280 ARG A N 1
ATOM 2155 C CA . ARG A 1 280 ? -1.193 -7.003 -24.935 1.00 95.00 280 ARG A CA 1
ATOM 2156 C C . ARG A 1 280 ? -1.895 -7.687 -23.761 1.00 95.00 280 ARG A C 1
ATOM 2158 O O . ARG A 1 280 ? -3.108 -7.529 -23.623 1.00 95.00 280 ARG A O 1
ATOM 2165 N N . LEU A 1 281 ? -1.167 -8.422 -22.915 1.00 93.88 281 LEU A N 1
ATOM 2166 C CA . LEU A 1 281 ? -1.700 -8.966 -21.657 1.00 93.88 281 LEU A CA 1
ATOM 2167 C C . LEU A 1 281 ? -2.207 -7.846 -20.740 1.00 93.88 281 LEU A C 1
ATOM 2169 O O . LEU A 1 281 ? -3.322 -7.947 -20.230 1.00 93.88 281 LEU A O 1
ATOM 2173 N N . ALA A 1 282 ? -1.446 -6.758 -20.601 1.00 94.56 282 ALA A N 1
ATOM 2174 C CA . ALA A 1 282 ? -1.847 -5.589 -19.823 1.00 94.56 282 ALA A CA 1
ATOM 2175 C C . ALA A 1 282 ? -3.162 -4.973 -20.336 1.00 94.56 282 ALA A C 1
ATOM 2177 O O . ALA A 1 282 ? -4.084 -4.758 -19.550 1.00 94.56 282 ALA A O 1
ATOM 2178 N N . ILE A 1 283 ? -3.299 -4.779 -21.655 1.00 94.75 283 ILE A N 1
ATOM 2179 C CA . ILE A 1 283 ? -4.530 -4.245 -22.272 1.00 94.75 283 ILE A CA 1
ATOM 2180 C C . ILE A 1 283 ? -5.720 -5.188 -22.069 1.00 94.75 283 ILE A C 1
ATOM 2182 O O . ILE A 1 283 ? -6.833 -4.722 -21.846 1.00 94.75 283 ILE A O 1
ATOM 2186 N N . ARG A 1 284 ? -5.519 -6.512 -22.119 1.00 93.31 284 ARG A N 1
ATOM 2187 C CA . ARG A 1 284 ? -6.606 -7.468 -21.840 1.00 93.31 284 ARG A CA 1
ATOM 2188 C C . ARG A 1 284 ? -7.128 -7.347 -20.406 1.00 93.31 284 ARG A C 1
ATOM 2190 O O . ARG A 1 284 ? -8.327 -7.505 -20.204 1.00 93.31 284 ARG A O 1
ATOM 2197 N N . GLN A 1 285 ? -6.251 -7.063 -19.443 1.00 91.00 285 GLN A N 1
ATOM 2198 C CA . GLN A 1 285 ? -6.622 -6.887 -18.034 1.00 91.00 285 GLN A CA 1
ATOM 2199 C C . GLN A 1 285 ? -7.244 -5.512 -17.751 1.00 91.00 285 GLN A C 1
ATOM 2201 O O . GLN A 1 285 ? -8.175 -5.413 -16.956 1.00 91.00 285 GLN A O 1
ATOM 2206 N N . ALA A 1 286 ? -6.766 -4.453 -18.412 1.00 92.44 286 ALA A N 1
ATOM 2207 C CA . ALA A 1 286 ? -7.315 -3.102 -18.300 1.00 92.44 286 ALA A CA 1
ATOM 2208 C C . ALA A 1 286 ? -7.572 -2.487 -19.690 1.00 92.44 286 ALA A C 1
ATOM 2210 O O . ALA A 1 286 ? -6.786 -1.663 -20.164 1.00 92.44 286 ALA A O 1
ATOM 2211 N N . PRO A 1 287 ? -8.694 -2.833 -20.354 1.00 92.19 287 PRO A N 1
ATOM 2212 C CA . PRO A 1 287 ? -8.960 -2.392 -21.724 1.00 92.19 287 PRO A CA 1
ATOM 2213 C C . PRO A 1 287 ? -9.102 -0.880 -21.895 1.00 92.19 287 PRO A C 1
ATOM 2215 O O . PRO A 1 287 ? -8.974 -0.400 -23.020 1.00 92.19 287 PRO A O 1
ATOM 2218 N N . SER A 1 288 ? -9.386 -0.145 -20.819 1.00 91.12 288 SER A N 1
ATOM 2219 C CA . SER A 1 288 ? -9.533 1.313 -20.805 1.00 91.12 288 SER A CA 1
ATOM 2220 C C . SER A 1 288 ? -8.237 2.067 -20.485 1.00 91.12 288 SER A C 1
ATOM 2222 O O . SER A 1 288 ? -8.267 3.292 -20.407 1.00 91.12 288 SER A O 1
ATOM 2224 N N . ASP A 1 289 ? -7.111 1.377 -20.271 1.00 91.69 289 ASP A N 1
ATOM 2225 C CA . ASP A 1 289 ? -5.823 2.028 -20.014 1.00 91.69 289 ASP A CA 1
ATOM 2226 C C . ASP A 1 289 ? -5.250 2.640 -21.305 1.00 91.69 289 ASP A C 1
ATOM 2228 O O . ASP A 1 289 ? -4.721 1.957 -22.188 1.00 91.69 289 ASP A O 1
ATOM 2232 N N . ILE A 1 290 ? -5.378 3.963 -21.400 1.00 92.62 290 ILE A N 1
ATOM 2233 C CA . ILE A 1 290 ? -4.945 4.781 -22.535 1.00 92.62 290 ILE A CA 1
ATOM 2234 C C . ILE A 1 290 ? -3.423 4.752 -22.708 1.00 92.62 290 ILE A C 1
ATOM 2236 O O . ILE A 1 290 ? -2.945 4.671 -23.841 1.00 92.62 290 ILE A O 1
ATOM 2240 N N . GLU A 1 291 ? -2.654 4.808 -21.617 1.00 91.44 291 GLU A N 1
ATOM 2241 C CA . GLU A 1 291 ? -1.191 4.881 -21.700 1.00 91.44 291 GLU A CA 1
ATOM 2242 C C . GLU A 1 291 ? -0.608 3.551 -22.165 1.00 91.44 291 GLU A C 1
ATOM 2244 O O . GLU A 1 291 ? 0.216 3.521 -23.081 1.00 91.44 291 GLU A O 1
ATOM 2249 N N . THR A 1 292 ? -1.101 2.431 -21.634 1.00 93.06 292 THR A N 1
ATOM 2250 C CA . THR A 1 292 ? -0.661 1.105 -22.089 1.00 93.06 292 THR A CA 1
ATOM 2251 C C . THR A 1 292 ? -1.014 0.873 -23.570 1.00 93.06 292 THR A C 1
ATOM 2253 O O . THR A 1 292 ? -0.200 0.335 -24.326 1.00 93.06 292 THR A O 1
ATOM 2256 N N . ARG A 1 293 ? -2.177 1.348 -24.042 1.00 94.38 293 ARG A N 1
ATOM 2257 C CA . ARG A 1 293 ? -2.538 1.310 -25.473 1.00 94.38 293 ARG A CA 1
ATOM 2258 C C . ARG A 1 293 ? -1.626 2.176 -26.340 1.00 94.38 293 ARG A C 1
ATOM 2260 O O . ARG A 1 293 ? -1.209 1.733 -27.409 1.00 94.38 293 ARG A O 1
ATOM 2267 N N . ALA A 1 294 ? -1.293 3.385 -25.892 1.00 93.62 294 ALA A N 1
ATOM 2268 C CA . ALA A 1 294 ? -0.348 4.251 -26.592 1.00 93.62 294 ALA A CA 1
ATOM 2269 C C . ALA A 1 294 ? 1.049 3.610 -26.679 1.00 93.62 294 ALA A C 1
ATOM 2271 O O . ALA A 1 294 ? 1.679 3.642 -27.738 1.00 93.62 294 ALA A O 1
ATOM 2272 N N . ASN A 1 295 ? 1.499 2.962 -25.602 1.00 92.12 295 ASN A N 1
ATOM 2273 C CA . ASN A 1 295 ? 2.767 2.236 -25.566 1.00 92.12 295 ASN A CA 1
ATOM 2274 C C . ASN A 1 295 ? 2.790 1.052 -26.544 1.00 92.12 295 ASN A C 1
ATOM 2276 O O . ASN A 1 295 ? 3.803 0.852 -27.214 1.00 92.12 295 ASN A O 1
ATOM 2280 N N . LEU A 1 296 ? 1.673 0.330 -26.721 1.00 95.44 296 LEU A N 1
ATOM 2281 C CA . LEU A 1 296 ? 1.572 -0.712 -27.750 1.00 95.44 296 LEU A CA 1
ATOM 2282 C C . LEU A 1 296 ? 1.784 -0.144 -29.161 1.00 95.44 296 LEU A C 1
ATOM 2284 O O . LEU A 1 296 ? 2.502 -0.743 -29.957 1.00 95.44 296 LEU A O 1
ATOM 2288 N N . VAL A 1 297 ? 1.201 1.019 -29.477 1.00 95.56 297 VAL A N 1
ATOM 2289 C CA . VAL A 1 297 ? 1.403 1.661 -30.788 1.00 95.56 297 VAL A CA 1
ATOM 2290 C C . VAL A 1 297 ? 2.878 2.009 -30.993 1.00 95.56 297 VAL A C 1
ATOM 2292 O O . VAL A 1 297 ? 3.441 1.662 -32.030 1.00 95.56 297 VAL A O 1
ATOM 2295 N N . LYS A 1 298 ? 3.527 2.629 -29.996 1.00 93.38 298 LYS A N 1
ATOM 2296 C CA . LYS A 1 298 ? 4.965 2.959 -30.049 1.00 93.38 298 LYS A CA 1
ATOM 2297 C C . LYS A 1 298 ? 5.825 1.716 -30.279 1.00 93.38 298 LYS A C 1
ATOM 2299 O O . LYS A 1 298 ? 6.729 1.739 -31.112 1.00 93.38 298 LYS A O 1
ATOM 2304 N N . LEU A 1 299 ? 5.508 0.623 -29.590 1.00 93.44 299 LEU A N 1
ATOM 2305 C CA . LEU A 1 299 ? 6.204 -0.649 -29.733 1.00 93.44 299 LEU A CA 1
ATOM 2306 C C . LEU A 1 299 ? 6.037 -1.245 -31.139 1.00 93.44 299 LEU A C 1
ATOM 2308 O O . LEU A 1 299 ? 7.018 -1.640 -31.764 1.00 93.44 299 LEU A O 1
ATOM 2312 N N . LEU A 1 300 ? 4.813 -1.272 -31.673 1.00 94.81 300 LEU A N 1
ATOM 2313 C CA . LEU A 1 300 ? 4.540 -1.780 -33.022 1.00 94.81 300 LEU A CA 1
ATOM 2314 C C . LEU A 1 300 ? 5.230 -0.936 -34.101 1.00 94.81 300 LEU A C 1
ATOM 2316 O O . LEU A 1 300 ? 5.723 -1.489 -35.086 1.00 94.81 300 LEU A O 1
ATOM 2320 N N . VAL A 1 301 ? 5.325 0.382 -33.891 1.00 93.75 301 VAL A N 1
ATOM 2321 C CA . VAL A 1 301 ? 6.106 1.279 -34.751 1.00 93.75 301 VAL A CA 1
ATOM 2322 C C . VAL A 1 301 ? 7.591 0.929 -34.702 1.00 93.75 301 VAL A C 1
ATOM 2324 O O . VAL A 1 301 ? 8.200 0.749 -35.752 1.00 93.75 301 VAL A O 1
ATOM 2327 N N . ALA A 1 302 ? 8.166 0.756 -33.508 1.00 90.56 302 ALA A N 1
ATOM 2328 C CA . ALA A 1 302 ? 9.571 0.371 -33.351 1.00 90.56 302 ALA A CA 1
ATOM 2329 C C . ALA A 1 302 ? 9.897 -0.980 -34.017 1.00 90.56 302 ALA A C 1
ATOM 2331 O O . ALA A 1 302 ? 11.012 -1.185 -34.491 1.00 90.56 302 ALA A O 1
ATOM 2332 N N . ARG A 1 303 ? 8.909 -1.879 -34.106 1.00 90.75 303 ARG A N 1
ATOM 2333 C CA . ARG A 1 303 ? 9.001 -3.171 -34.801 1.00 90.75 303 ARG A CA 1
ATOM 2334 C C . ARG A 1 303 ? 8.744 -3.109 -36.313 1.00 90.75 303 ARG A C 1
ATOM 2336 O O . ARG A 1 303 ? 8.802 -4.145 -36.969 1.00 90.75 303 ARG A O 1
ATOM 2343 N N . GLY A 1 304 ? 8.389 -1.951 -36.870 1.00 91.00 304 GLY A N 1
ATOM 2344 C CA . GLY A 1 304 ? 8.014 -1.813 -38.283 1.00 91.00 304 GLY A CA 1
ATOM 2345 C C . GLY A 1 304 ? 6.666 -2.454 -38.651 1.00 91.00 304 GLY A C 1
ATOM 2346 O O . GLY A 1 304 ? 6.332 -2.576 -39.830 1.00 91.00 304 GLY A O 1
ATOM 2347 N N . LYS A 1 305 ? 5.847 -2.848 -37.667 1.00 92.81 305 LYS A N 1
ATOM 2348 C CA . LYS A 1 305 ? 4.541 -3.497 -37.870 1.00 92.81 305 LYS A CA 1
ATOM 2349 C C . LYS A 1 305 ? 3.443 -2.469 -38.153 1.00 92.81 305 LYS A C 1
ATOM 2351 O O . LYS A 1 305 ? 2.507 -2.288 -37.375 1.00 92.81 305 LYS A O 1
ATOM 2356 N N . LYS A 1 306 ? 3.537 -1.786 -39.293 1.00 92.50 306 LYS A N 1
ATOM 2357 C CA . LYS A 1 306 ? 2.652 -0.666 -39.660 1.00 92.50 306 LYS A CA 1
ATOM 2358 C C . LYS A 1 306 ? 1.156 -1.012 -39.642 1.00 92.50 306 LYS A C 1
ATOM 2360 O O . LYS A 1 306 ? 0.348 -0.216 -39.166 1.00 92.50 306 LYS A O 1
ATOM 2365 N N . GLY A 1 307 ? 0.772 -2.171 -40.183 1.00 94.06 307 GLY A N 1
ATOM 2366 C CA . GLY A 1 307 ? -0.635 -2.591 -40.236 1.00 94.06 307 GLY A CA 1
ATOM 2367 C C . GLY A 1 307 ? -1.237 -2.751 -38.839 1.00 94.06 307 GLY A C 1
ATOM 2368 O O . GLY A 1 307 ? -2.292 -2.193 -38.541 1.00 94.06 307 GLY A O 1
ATOM 2369 N N . GLU A 1 308 ? -0.508 -3.432 -37.955 1.00 94.94 308 GLU A N 1
ATOM 2370 C CA . GLU A 1 308 ? -0.911 -3.616 -36.561 1.00 94.94 308 GLU A CA 1
ATOM 2371 C C . GLU A 1 308 ? -0.896 -2.292 -35.785 1.00 94.94 308 GLU A C 1
ATOM 2373 O O . GLU A 1 308 ? -1.823 -2.027 -35.022 1.00 94.94 308 GLU A O 1
ATOM 2378 N N . ALA A 1 309 ? 0.106 -1.431 -36.009 1.00 95.19 309 ALA A N 1
ATOM 2379 C CA . ALA A 1 309 ? 0.198 -0.120 -35.363 1.00 95.19 309 ALA A CA 1
ATOM 2380 C C . ALA A 1 309 ? -1.003 0.775 -35.710 1.00 95.19 309 ALA A C 1
ATOM 2382 O O . ALA A 1 309 ? -1.571 1.416 -34.827 1.00 95.19 309 ALA A O 1
ATOM 2383 N N . ASN A 1 310 ? -1.439 0.774 -36.975 1.00 95.88 310 ASN A N 1
ATOM 2384 C CA . ASN A 1 310 ? -2.645 1.489 -37.401 1.00 95.88 310 ASN A CA 1
ATOM 2385 C C . ASN A 1 310 ? -3.912 0.929 -36.748 1.00 95.88 310 ASN A C 1
ATOM 2387 O O . ASN A 1 310 ? -4.766 1.701 -36.310 1.00 95.88 310 ASN A O 1
ATOM 2391 N N . SER A 1 311 ? -4.032 -0.399 -36.652 1.00 95.62 311 SER A N 1
ATOM 2392 C CA . SER A 1 311 ? -5.158 -1.033 -35.958 1.00 95.62 311 SER A CA 1
ATOM 2393 C C . SER A 1 311 ? -5.200 -0.619 -34.485 1.00 95.62 311 SER A C 1
ATOM 2395 O O . SER A 1 311 ? -6.227 -0.145 -34.005 1.00 95.62 311 SER A O 1
ATOM 2397 N N . ALA A 1 312 ? -4.064 -0.704 -33.788 1.00 94.75 312 ALA A N 1
ATOM 2398 C CA . ALA A 1 312 ? -3.949 -0.315 -32.386 1.00 94.75 312 ALA A CA 1
ATOM 2399 C C . ALA A 1 312 ? -4.224 1.186 -32.165 1.00 94.75 312 ALA A C 1
ATOM 2401 O O . ALA A 1 312 ? -4.885 1.557 -31.194 1.00 94.75 312 ALA A O 1
ATOM 2402 N N . LEU A 1 313 ? -3.786 2.059 -33.082 1.00 96.00 313 LEU A N 1
ATOM 2403 C CA . LEU A 1 313 ? -4.091 3.491 -33.031 1.00 96.00 313 LEU A CA 1
ATOM 2404 C C . LEU A 1 313 ? -5.591 3.765 -33.213 1.00 96.00 313 LEU A C 1
ATOM 2406 O O . LEU A 1 313 ? -6.141 4.639 -32.545 1.00 96.00 313 LEU A O 1
ATOM 2410 N N . ASN A 1 314 ? -6.268 3.024 -34.092 1.00 95.19 314 ASN A N 1
ATOM 2411 C CA . ASN A 1 314 ? -7.714 3.150 -34.276 1.00 95.19 314 ASN A CA 1
ATOM 2412 C C . ASN A 1 314 ? -8.490 2.702 -33.034 1.00 95.19 314 ASN A C 1
ATOM 2414 O O . ASN A 1 314 ? -9.444 3.371 -32.644 1.00 95.19 314 ASN A O 1
ATOM 2418 N N . GLU A 1 315 ? -8.053 1.632 -32.368 1.00 93.94 315 GLU A N 1
ATOM 2419 C CA . GLU A 1 315 ? -8.625 1.241 -31.078 1.00 93.94 315 GLU A CA 1
ATOM 2420 C C . GLU A 1 315 ? -8.407 2.315 -30.004 1.00 93.94 315 GLU A C 1
ATOM 2422 O O . GLU A 1 315 ? -9.324 2.626 -29.250 1.00 93.94 315 GLU A O 1
ATOM 2427 N N . LEU A 1 316 ? -7.217 2.924 -29.946 1.00 93.69 316 LEU A N 1
ATOM 2428 C CA . LEU A 1 316 ? -6.923 4.015 -29.014 1.00 93.69 316 LEU A CA 1
ATOM 2429 C C . LEU A 1 316 ? -7.818 5.242 -29.263 1.00 93.69 316 LEU A C 1
ATOM 2431 O O . LEU A 1 316 ? -8.293 5.864 -28.314 1.00 93.69 316 LEU A O 1
ATOM 2435 N N . ARG A 1 317 ? -8.104 5.569 -30.530 1.00 93.50 317 ARG A N 1
ATOM 2436 C CA . ARG A 1 317 ? -9.001 6.678 -30.903 1.00 93.50 317 ARG A CA 1
ATOM 2437 C C . ARG A 1 317 ? -10.423 6.508 -30.382 1.00 93.50 317 ARG A C 1
ATOM 2439 O O . ARG A 1 317 ? -11.074 7.517 -30.134 1.00 93.50 317 ARG A O 1
ATOM 2446 N N . ALA A 1 318 ? -10.896 5.277 -30.182 1.00 92.06 318 ALA A N 1
ATOM 2447 C CA . ALA A 1 318 ? -12.227 5.033 -29.627 1.00 92.06 318 ALA A CA 1
ATOM 2448 C C . ALA A 1 318 ? -12.398 5.618 -28.209 1.00 92.06 318 ALA A C 1
ATOM 2450 O O . ALA A 1 318 ? -13.518 5.923 -27.810 1.00 92.06 318 ALA A O 1
ATOM 2451 N N . PHE A 1 319 ? -11.293 5.830 -27.483 1.00 91.44 319 PHE A N 1
ATOM 2452 C CA . PHE A 1 319 ? -11.269 6.448 -26.153 1.00 91.44 319 PHE A CA 1
ATOM 2453 C C . PHE A 1 319 ? -11.079 7.972 -26.183 1.00 91.44 319 PHE A C 1
ATOM 2455 O O . PHE A 1 319 ? -11.055 8.610 -25.130 1.00 91.44 319 PHE A O 1
ATOM 2462 N N . ASN A 1 320 ? -10.933 8.583 -27.364 1.00 91.19 320 ASN A N 1
ATOM 2463 C CA . ASN A 1 320 ? -10.740 10.024 -27.498 1.00 91.19 320 ASN A CA 1
ATOM 2464 C C . ASN A 1 320 ? -12.068 10.784 -27.352 1.00 91.19 320 ASN A C 1
ATOM 2466 O O . ASN A 1 320 ? -12.650 11.273 -28.321 1.00 91.19 320 ASN A O 1
ATOM 2470 N N . HIS A 1 321 ? -12.561 10.877 -26.122 1.00 88.81 321 HIS A N 1
ATOM 2471 C CA . HIS A 1 321 ? -13.727 11.688 -25.800 1.00 88.81 321 HIS A CA 1
ATOM 2472 C C . HIS A 1 321 ? -13.320 13.158 -25.647 1.00 88.81 321 HIS A C 1
ATOM 2474 O O . HIS A 1 321 ? -12.343 13.472 -24.970 1.00 88.81 321 HIS A O 1
ATOM 2480 N N . PHE A 1 322 ? -14.078 14.063 -26.276 1.00 89.56 322 PHE A N 1
ATOM 2481 C CA . PHE A 1 322 ? -13.872 15.519 -26.209 1.00 89.56 322 PHE A CA 1
ATOM 2482 C C . PHE A 1 322 ? -12.502 16.024 -26.710 1.00 89.56 322 PHE A C 1
ATOM 2484 O O . PHE A 1 322 ? -12.092 17.121 -26.342 1.00 89.56 322 PHE A O 1
ATOM 2491 N N . GLY A 1 323 ? -11.792 15.249 -27.540 1.00 88.44 323 GLY A N 1
ATOM 2492 C CA . GLY A 1 323 ? -10.496 15.652 -28.110 1.00 88.44 323 GLY A CA 1
ATOM 2493 C C . GLY A 1 323 ? -9.322 15.607 -27.125 1.00 88.44 323 GLY A C 1
ATOM 2494 O O . GLY A 1 323 ? -8.241 16.118 -27.414 1.00 88.44 323 GLY A O 1
ATOM 2495 N N . LEU A 1 324 ? -9.496 14.985 -25.953 1.00 88.50 324 LEU A N 1
ATOM 2496 C CA . LEU A 1 324 ? -8.466 14.920 -24.907 1.00 88.50 324 LEU A CA 1
ATOM 2497 C C . LEU A 1 324 ? -7.178 14.206 -25.353 1.00 88.50 324 LEU A C 1
ATOM 2499 O O . LEU A 1 324 ? -6.113 14.452 -24.789 1.00 88.50 324 LEU A O 1
ATOM 2503 N N . LEU A 1 325 ? -7.261 13.329 -26.356 1.00 91.75 325 LEU A N 1
ATOM 2504 C CA . LEU A 1 325 ? -6.131 12.554 -26.869 1.00 91.75 325 LEU A CA 1
ATOM 2505 C C . LEU A 1 325 ? -5.618 13.053 -28.224 1.00 91.75 325 LEU A C 1
ATOM 2507 O O . LEU A 1 325 ? -4.743 12.402 -28.789 1.00 91.75 325 LEU A O 1
ATOM 2511 N N . ASP A 1 326 ? -6.105 14.183 -28.746 1.00 92.56 326 ASP A N 1
ATOM 2512 C CA . ASP A 1 326 ? -5.772 14.659 -30.100 1.00 92.56 326 ASP A CA 1
ATOM 2513 C C . ASP A 1 326 ? -4.263 14.791 -30.319 1.00 92.56 326 ASP A C 1
ATOM 2515 O O . ASP A 1 326 ? -3.726 14.260 -31.291 1.00 92.56 326 ASP A O 1
ATOM 2519 N N . SER A 1 327 ? -3.566 15.421 -29.369 1.00 93.38 327 SER A N 1
ATOM 2520 C CA . SER A 1 327 ? -2.107 15.581 -29.415 1.00 93.38 327 SER A CA 1
ATOM 2521 C C . SER A 1 327 ? -1.386 14.228 -29.450 1.00 93.38 327 SER A C 1
ATOM 2523 O O . SER A 1 327 ? -0.555 13.977 -30.323 1.00 93.38 327 SER A O 1
ATOM 2525 N N . LYS A 1 328 ? -1.771 13.303 -28.561 1.00 93.69 328 LYS A N 1
ATOM 2526 C CA . LYS A 1 328 ? -1.153 11.973 -28.452 1.00 93.69 328 LYS A CA 1
ATOM 2527 C C . LYS A 1 328 ? -1.435 11.113 -29.688 1.00 93.69 328 LYS A C 1
ATOM 2529 O O . LYS A 1 328 ? -0.548 10.434 -30.193 1.00 93.69 328 LYS A O 1
ATOM 2534 N N . VAL A 1 329 ? -2.658 11.157 -30.213 1.00 94.81 329 VAL A N 1
ATOM 2535 C CA . VAL A 1 329 ? -3.050 10.446 -31.438 1.00 94.81 329 VAL A CA 1
ATOM 2536 C C . VAL A 1 329 ? -2.312 11.003 -32.654 1.00 94.81 329 VAL A C 1
ATOM 2538 O O . VAL A 1 329 ? -1.901 10.222 -33.512 1.00 94.81 329 VAL A O 1
ATOM 2541 N N . ALA A 1 330 ? -2.137 12.324 -32.741 1.00 94.94 330 ALA A N 1
ATOM 2542 C CA . ALA A 1 330 ? -1.383 12.960 -33.815 1.00 94.94 330 ALA A CA 1
ATOM 2543 C C . ALA A 1 330 ? 0.103 12.570 -33.770 1.00 94.94 330 ALA A C 1
ATOM 2545 O O . ALA A 1 330 ? 0.646 12.170 -34.795 1.00 94.94 330 ALA A O 1
ATOM 2546 N N . GLU A 1 331 ? 0.733 12.595 -32.590 1.00 95.62 331 GLU A N 1
ATOM 2547 C CA . GLU A 1 331 ? 2.121 12.149 -32.390 1.00 95.62 331 GLU A CA 1
ATOM 2548 C C . GLU A 1 331 ? 2.322 10.702 -32.869 1.00 95.62 331 GLU A C 1
ATOM 2550 O O . GLU A 1 331 ? 3.203 10.421 -33.684 1.00 95.62 331 GLU A O 1
ATOM 2555 N N . LEU A 1 332 ? 1.466 9.784 -32.409 1.00 95.38 332 LEU A N 1
ATOM 2556 C CA . LEU A 1 332 ? 1.546 8.369 -32.775 1.00 95.38 332 LEU A CA 1
ATOM 2557 C C . LEU A 1 332 ? 1.291 8.139 -34.266 1.00 95.38 332 LEU A C 1
ATOM 2559 O O . LEU A 1 332 ? 1.941 7.296 -34.880 1.00 95.38 332 LEU A O 1
ATOM 2563 N N . ARG A 1 333 ? 0.366 8.896 -34.864 1.00 95.56 333 ARG A N 1
ATOM 2564 C CA . ARG A 1 333 ? 0.098 8.835 -36.302 1.00 95.56 333 ARG A CA 1
ATOM 2565 C C . ARG A 1 333 ? 1.329 9.242 -37.108 1.00 95.56 333 ARG A C 1
ATOM 2567 O O . ARG A 1 333 ? 1.724 8.496 -37.998 1.00 95.56 333 ARG A O 1
ATOM 2574 N N . SER A 1 334 ? 1.953 10.366 -36.763 1.00 94.69 334 SER A N 1
ATOM 2575 C CA . SER A 1 334 ? 3.176 10.832 -37.420 1.00 94.69 334 SER A CA 1
ATOM 2576 C C . SER A 1 334 ? 4.303 9.803 -37.308 1.00 94.69 334 SER A C 1
ATOM 2578 O O . SER A 1 334 ? 5.030 9.576 -38.271 1.00 94.69 334 SER A O 1
ATOM 2580 N N . ALA A 1 335 ? 4.422 9.121 -36.163 1.00 93.31 335 ALA A N 1
ATOM 2581 C CA . ALA A 1 335 ? 5.402 8.052 -35.979 1.00 93.31 335 ALA A CA 1
ATOM 2582 C C . ALA A 1 335 ? 5.142 6.835 -36.893 1.00 93.31 335 ALA A C 1
ATOM 2584 O O . ALA A 1 335 ? 6.090 6.240 -37.402 1.00 93.31 335 ALA A O 1
ATOM 2585 N N . ILE A 1 336 ? 3.874 6.481 -37.136 1.00 94.19 336 ILE A N 1
ATOM 2586 C CA . ILE A 1 336 ? 3.497 5.419 -38.084 1.00 94.19 336 ILE A CA 1
ATOM 2587 C C . ILE A 1 336 ? 3.781 5.844 -39.530 1.00 94.19 336 ILE A C 1
ATOM 2589 O O . ILE A 1 336 ? 4.292 5.042 -40.309 1.00 94.19 336 ILE A O 1
ATOM 2593 N N . GLU A 1 337 ? 3.452 7.083 -39.900 1.00 93.19 337 GLU A N 1
ATOM 2594 C CA . GLU A 1 337 ? 3.685 7.627 -41.247 1.00 93.19 337 GLU A CA 1
ATOM 2595 C C . GLU A 1 337 ? 5.186 7.731 -41.555 1.00 93.19 337 GLU A C 1
ATOM 2597 O O . GLU A 1 337 ? 5.615 7.408 -42.660 1.00 93.19 337 GLU A O 1
ATOM 2602 N N . ALA A 1 338 ? 6.020 8.048 -40.560 1.00 90.94 338 ALA A N 1
ATOM 2603 C CA . ALA A 1 338 ? 7.474 8.078 -40.717 1.00 90.94 338 ALA A CA 1
ATOM 2604 C C . ALA A 1 338 ? 8.085 6.716 -41.113 1.00 90.94 338 ALA A C 1
ATOM 2606 O O . ALA A 1 338 ? 9.167 6.695 -41.704 1.00 90.94 338 ALA A O 1
ATOM 2607 N N . LEU A 1 339 ? 7.401 5.590 -40.865 1.00 87.50 339 LEU A N 1
ATOM 2608 C CA . LEU A 1 339 ? 7.825 4.274 -41.365 1.00 87.50 339 LEU A CA 1
ATOM 2609 C C . LEU A 1 339 ? 7.752 4.155 -42.896 1.00 87.50 339 LEU A C 1
ATOM 2611 O O . LEU A 1 339 ? 8.377 3.259 -43.443 1.00 87.50 339 LEU A O 1
ATOM 2615 N N . GLU A 1 340 ? 7.004 5.020 -43.592 1.00 66.56 340 GLU A N 1
ATOM 2616 C CA . GLU A 1 340 ? 6.961 5.058 -45.065 1.00 66.56 340 GLU A CA 1
ATOM 2617 C C . GLU A 1 340 ? 8.200 5.720 -45.682 1.00 66.56 340 GLU A C 1
ATOM 2619 O O . GLU A 1 340 ? 8.485 5.518 -46.859 1.00 66.56 340 GLU A O 1
ATOM 2624 N N . SER A 1 341 ? 8.919 6.530 -44.898 1.00 60.34 341 SER A N 1
ATOM 2625 C CA . SER A 1 341 ? 10.064 7.326 -45.359 1.00 60.34 341 SER A CA 1
ATOM 2626 C C . SER A 1 341 ? 11.430 6.643 -45.194 1.00 60.34 341 SER A C 1
ATOM 2628 O O . SER A 1 341 ? 12.452 7.256 -45.504 1.00 60.34 341 SER A O 1
ATOM 2630 N N . LYS A 1 342 ? 11.457 5.401 -44.696 1.00 54.66 342 LYS A N 1
ATOM 2631 C CA . LYS A 1 342 ? 12.661 4.590 -44.463 1.00 54.66 342 LYS A CA 1
ATOM 2632 C C . LYS A 1 342 ? 12.635 3.318 -45.295 1.00 54.66 342 LYS A C 1
ATOM 2634 O O . LYS A 1 342 ? 13.727 2.932 -45.761 1.00 54.66 342 LYS A O 1
#

Sequence (342 aa):
TLYHDDISISQGLFDPPTTFAALAAIAGLIGLAFWQRTRRPLFALGIFWFFGGHVLTATVIPLMLAFEHRNYFPSVGLLLAVASLLVLEGPRLRARIVALGVTSLFAFYAFTTALRALEWSTPLTLAATDAAKRPDSSAAQYEYALVLLRSTKDGDPEPMRRKAFAILEEMSARPNTDAVLSQLLIVASADRGLPIKDGWWETLISKLGERPVSSVDVSALGGLMACFENGVCSVDVAHLDRAFKAATRHPGGYAQLFSLYGQFAFNYLKDSDLAEEQTRLAIRQAPSDIETRANLVKLLVARGKKGEANSALNELRAFNHFGLLDSKVAELRSAIEALESK

Radius of gyration: 27.4 Å; chains: 1; bounding box: 68×38×85 Å

Secondary structure (DSSP, 8-state):
----TTSPP--SSSSSHHHHHHHHHHHHHHHHHHHHTTT-HHHHHHHHHHHHHHHHH--SS---S--GGGGHHHHHHHHHHHHIIIIISSS---HHHHHHHHHHHHHHHHHHHHHHHHHTTSHHHHHHHHHHH-TT-HHHHHHHHHHHHT--BTTBSHHHHHHHHHHHHHHHHSTT--THHHHHHHHHHHTTTPPPPHHHHHHHHHHHHHSPPPHHHHHHHHHHHHHHHTTSS---HHHHHHHHHHHTSSSS--HHHHHHHHHHIIIII--HHHHHHHHHHHHHH-TT-HHHHHHHHHHHHHTT-HHHHHHHHHHHHTT-GGGTTHHHHHHHHHHHHGGGG-

pLDDT: mean 91.37, std 7.31, range [54.66, 97.94]